Protein AF-A0A7W7HBA5-F1 (afdb_monomer)

Radius of gyration: 30.18 Å; Cα contacts (8 Å, |Δi|>4): 431; chains: 1; bounding box: 71×85×76 Å

pLDDT: mean 80.26, std 16.93, range [43.66, 98.5]

Organism: NCBI:txid113568

Solvent-accessible surface area (backbone atoms only — not comparable to full-atom values): 16576 Å² total; per-residue (Å²): 131,89,78,68,83,45,63,48,62,79,62,50,77,84,71,75,82,59,92,90,64,44,82,76,46,72,51,30,26,18,39,32,36,32,42,74,70,51,103,68,62,59,60,82,43,76,46,58,40,82,19,41,35,38,35,38,60,59,32,39,40,37,43,34,79,55,98,91,44,39,43,26,30,53,50,51,54,54,27,43,32,34,46,35,40,41,35,16,41,75,56,92,88,53,85,57,46,62,26,33,39,36,39,31,25,42,34,54,96,82,31,34,43,23,48,32,40,29,33,53,70,23,69,42,50,68,43,41,27,52,50,49,41,51,51,48,29,37,36,28,48,44,48,52,78,41,19,81,84,69,69,42,53,70,74,55,40,58,52,31,58,45,54,47,72,45,89,69,65,82,71,48,79,56,39,93,45,54,78,45,81,43,83,68,46,43,68,43,76,68,68,84,72,78,73,78,72,78,72,78,82,73,82,74,87,71,78,91,73,76,92,76,73,90,71,84,63,90,56,58,68,59,53,49,52,53,51,52,53,52,54,50,53,54,54,51,56,66,68,67,52,77,50,69,67,57,52,50,52,55,49,51,54,54,53,51,52,61,65,68,65,59,82,84,83,77,89,76,72,73,74,78,76,75,81,77,86,88,84,88,87,134

Mean predicted aligned error: 16.6 Å

Structure (mmCIF, N/CA/C/O backbone):
data_AF-A0A7W7HBA5-F1
#
_entry.id   AF-A0A7W7HBA5-F1
#
loop_
_atom_site.group_PDB
_atom_site.id
_atom_site.type_symbol
_atom_site.label_atom_id
_atom_site.label_alt_id
_atom_site.label_comp_id
_atom_site.label_asym_id
_atom_site.label_entity_id
_atom_site.label_seq_id
_atom_site.pdbx_PDB_ins_code
_atom_site.Cartn_x
_atom_site.Cartn_y
_atom_site.Cartn_z
_atom_site.occupancy
_atom_site.B_iso_or_equiv
_atom_site.auth_seq_id
_atom_site.auth_comp_id
_atom_site.auth_asym_id
_atom_site.auth_atom_id
_atom_site.pdbx_PDB_model_num
ATOM 1 N N . MET A 1 1 ? -18.764 -3.367 -12.758 1.00 44.56 1 MET A N 1
ATOM 2 C CA . MET A 1 1 ? -18.631 -4.269 -11.594 1.00 44.56 1 MET A CA 1
ATOM 3 C C . MET A 1 1 ? -17.296 -3.938 -10.954 1.00 44.56 1 MET A C 1
ATOM 5 O O . MET A 1 1 ? -16.305 -3.932 -11.670 1.00 44.56 1 MET A O 1
ATOM 9 N N . TYR A 1 2 ? -17.276 -3.527 -9.687 1.00 49.81 2 TYR A N 1
ATOM 10 C CA . TYR A 1 2 ? -16.043 -3.087 -9.034 1.00 49.81 2 TYR A CA 1
ATOM 11 C C . TYR A 1 2 ? -15.169 -4.295 -8.717 1.00 49.81 2 TYR A C 1
ATOM 13 O O . TYR A 1 2 ? -15.597 -5.227 -8.042 1.00 49.81 2 TYR A O 1
ATOM 21 N N . HIS A 1 3 ? -13.959 -4.289 -9.253 1.00 65.00 3 HIS A N 1
ATOM 22 C CA . HIS A 1 3 ? -12.987 -5.352 -9.070 1.00 65.00 3 HIS A CA 1
ATOM 23 C C . HIS A 1 3 ? -12.276 -5.156 -7.728 1.00 65.00 3 HIS A C 1
ATOM 25 O O . HIS A 1 3 ? -11.610 -4.147 -7.547 1.00 65.00 3 HIS A O 1
ATOM 31 N N . GLN A 1 4 ? -12.432 -6.077 -6.776 1.00 72.62 4 GLN A N 1
ATOM 32 C CA . GLN A 1 4 ? -11.588 -6.096 -5.576 1.00 72.62 4 GLN A CA 1
ATOM 33 C C . GLN A 1 4 ? -10.246 -6.740 -5.930 1.00 72.62 4 GLN A C 1
ATOM 35 O O . GLN A 1 4 ? -10.226 -7.794 -6.568 1.00 72.62 4 GLN A O 1
ATOM 40 N N . HIS A 1 5 ? -9.136 -6.102 -5.563 1.00 79.06 5 HIS A N 1
ATOM 41 C CA . HIS A 1 5 ? -7.802 -6.590 -5.933 1.00 79.06 5 HIS A CA 1
ATOM 42 C C . HIS A 1 5 ? -7.065 -7.247 -4.776 1.00 79.06 5 HIS A C 1
ATOM 44 O O . HIS A 1 5 ? -6.271 -8.157 -5.004 1.00 79.06 5 HIS A O 1
ATOM 50 N N . PHE A 1 6 ? -7.290 -6.769 -3.551 1.00 87.50 6 PHE A N 1
ATOM 51 C CA . PHE A 1 6 ? -6.463 -7.168 -2.408 1.00 87.50 6 PHE A CA 1
ATOM 52 C C . PHE A 1 6 ? -7.232 -7.955 -1.348 1.00 87.50 6 PHE A C 1
ATOM 54 O O . PHE A 1 6 ? -6.608 -8.633 -0.536 1.00 87.50 6 PHE A O 1
ATOM 61 N N . LEU A 1 7 ? -8.568 -7.882 -1.348 1.00 88.31 7 LEU A N 1
ATOM 62 C CA . LEU A 1 7 ? -9.419 -8.671 -0.461 1.00 88.31 7 LEU A CA 1
ATOM 63 C C . LEU A 1 7 ? -9.678 -10.048 -1.078 1.00 88.31 7 LEU A C 1
ATOM 65 O O . LEU A 1 7 ? -10.133 -10.156 -2.217 1.00 88.31 7 LEU A O 1
ATOM 69 N N . SER A 1 8 ? -9.384 -11.099 -0.318 1.00 88.62 8 SER A N 1
ATOM 70 C CA . SER A 1 8 ? -9.705 -12.475 -0.697 1.00 88.62 8 SER A CA 1
ATOM 71 C C . SER A 1 8 ? -11.200 -12.748 -0.534 1.00 88.62 8 SER A C 1
ATOM 73 O O . SER A 1 8 ? -11.916 -12.004 0.139 1.00 88.62 8 SER A O 1
ATOM 75 N N . ALA A 1 9 ? -11.687 -13.840 -1.127 1.00 84.88 9 ALA A N 1
ATOM 76 C CA . ALA A 1 9 ? -13.061 -14.278 -0.901 1.00 84.88 9 ALA A CA 1
ATOM 77 C C . ALA A 1 9 ? -13.330 -14.452 0.605 1.00 84.88 9 ALA A C 1
ATOM 79 O O . ALA A 1 9 ? -12.458 -14.900 1.355 1.00 84.88 9 ALA A O 1
ATOM 80 N N . THR A 1 10 ? -14.526 -14.097 1.067 1.00 83.81 10 THR A N 1
ATOM 81 C CA . THR A 1 10 ? -14.892 -14.207 2.485 1.00 83.81 10 THR A CA 1
ATOM 82 C C . THR A 1 10 ? -14.667 -15.630 3.003 1.00 83.81 10 THR A C 1
ATOM 84 O O . THR A 1 10 ? -15.020 -16.600 2.338 1.00 83.81 10 THR A O 1
ATOM 87 N N . GLY A 1 11 ? -14.064 -15.758 4.188 1.00 81.00 11 GLY A N 1
ATOM 88 C CA . GLY A 1 11 ? -13.701 -17.053 4.767 1.00 81.00 11 GLY A CA 1
ATOM 89 C C . GLY A 1 11 ? -12.411 -17.666 4.212 1.00 81.00 11 GLY A C 1
ATOM 90 O O . GLY A 1 11 ? -12.053 -18.765 4.627 1.00 81.00 11 GLY A O 1
ATOM 91 N N . SER A 1 12 ? -11.691 -16.976 3.318 1.00 84.50 12 SER A N 1
ATOM 92 C CA . SER A 1 12 ? -10.391 -17.453 2.834 1.00 84.50 12 SER A CA 1
ATOM 93 C C . SER A 1 12 ? -9.367 -17.487 3.965 1.00 84.50 12 SER A C 1
ATOM 95 O O . SER A 1 12 ? -9.060 -16.467 4.598 1.00 84.50 12 SER A O 1
ATOM 97 N N . ASP A 1 13 ? -8.802 -18.668 4.186 1.00 85.81 13 ASP A N 1
ATOM 98 C CA . ASP A 1 13 ? -7.597 -18.840 4.982 1.00 85.81 13 ASP A CA 1
ATOM 99 C C . ASP A 1 13 ? -6.372 -18.676 4.075 1.00 85.81 13 ASP A C 1
ATOM 101 O O . ASP A 1 13 ? -6.188 -19.424 3.115 1.00 85.81 13 ASP A O 1
ATOM 105 N N . LEU A 1 14 ? -5.534 -17.681 4.375 1.00 86.75 14 LEU A N 1
ATOM 106 C CA . LEU A 1 14 ? -4.286 -17.430 3.646 1.00 86.75 14 LEU A CA 1
ATOM 107 C C . LEU A 1 14 ? -3.181 -18.437 4.010 1.00 86.75 14 LEU A C 1
ATOM 109 O O . LEU A 1 14 ? -2.088 -18.392 3.434 1.00 86.75 14 LEU A O 1
ATOM 113 N N . GLY A 1 15 ? -3.450 -19.315 4.981 1.00 87.94 15 GLY A N 1
ATOM 114 C CA . GLY A 1 15 ? -2.510 -20.295 5.489 1.00 87.94 15 GLY A CA 1
ATOM 115 C C . GLY A 1 15 ? -1.339 -19.660 6.250 1.00 87.94 15 GLY A C 1
ATOM 116 O O . GLY A 1 15 ? -1.304 -18.447 6.499 1.00 87.94 15 GLY A O 1
ATOM 117 N N . PRO A 1 16 ? -0.343 -20.473 6.642 1.00 91.31 16 PRO A N 1
ATOM 118 C CA . PRO A 1 16 ? 0.864 -19.964 7.279 1.00 91.31 16 PRO A CA 1
ATOM 119 C C . PRO A 1 16 ? 1.670 -19.065 6.327 1.00 91.31 16 PRO A C 1
ATOM 121 O O . PRO A 1 16 ? 1.435 -19.025 5.119 1.00 91.31 16 PRO A O 1
ATOM 124 N N . LEU A 1 17 ? 2.636 -18.331 6.884 1.00 93.19 17 LEU A N 1
ATOM 125 C CA . LEU A 1 17 ? 3.653 -17.655 6.075 1.00 93.19 17 LEU A CA 1
ATOM 126 C C . LEU A 1 17 ? 4.513 -18.687 5.341 1.00 93.19 17 LEU A C 1
ATOM 128 O O . LEU A 1 17 ? 4.722 -19.799 5.838 1.00 93.19 17 LEU A O 1
ATOM 132 N N . ASP A 1 18 ? 5.038 -18.302 4.181 1.00 90.62 18 ASP A N 1
ATOM 133 C CA . ASP A 1 18 ? 5.873 -19.192 3.385 1.00 90.62 18 ASP A CA 1
ATOM 134 C C . ASP A 1 18 ? 7.181 -19.498 4.127 1.00 90.62 18 ASP A C 1
ATOM 136 O O . ASP A 1 18 ? 7.696 -18.691 4.908 1.00 90.62 18 ASP A O 1
ATOM 140 N N . SER A 1 19 ? 7.791 -20.648 3.835 1.00 88.50 19 SER A N 1
ATOM 141 C CA . SER A 1 19 ? 9.096 -20.979 4.412 1.00 88.50 19 SER A CA 1
ATOM 142 C C . SER A 1 19 ? 10.139 -19.896 4.087 1.00 88.50 19 SER A C 1
ATOM 144 O O . SER A 1 19 ? 10.356 -19.524 2.925 1.00 88.50 19 SER A O 1
ATOM 146 N N . GLY A 1 20 ? 10.789 -19.390 5.137 1.00 91.12 20 GLY A N 1
ATOM 147 C CA . GLY A 1 20 ? 11.801 -18.336 5.056 1.00 91.12 20 GLY A CA 1
ATOM 148 C C . GLY A 1 20 ? 11.252 -16.912 4.908 1.00 91.12 20 GLY A C 1
ATOM 149 O O . GLY A 1 20 ? 12.055 -15.988 4.819 1.00 91.12 20 GLY A O 1
ATOM 150 N N . GLU A 1 21 ? 9.931 -16.717 4.886 1.00 95.12 21 GLU A N 1
ATOM 151 C CA . GLU A 1 21 ? 9.312 -15.389 4.936 1.00 95.12 21 GLU A CA 1
ATOM 152 C C . GLU A 1 21 ? 9.486 -14.786 6.340 1.00 95.12 21 GLU A C 1
ATOM 154 O O . GLU A 1 21 ? 9.132 -15.398 7.353 1.00 95.12 21 GLU A O 1
ATOM 159 N N . ARG A 1 22 ? 10.075 -13.587 6.421 1.00 96.69 22 ARG A N 1
ATOM 160 C CA . ARG A 1 22 ? 10.400 -12.931 7.697 1.00 96.69 22 ARG A CA 1
ATOM 161 C C . ARG A 1 22 ? 9.395 -11.837 8.008 1.00 96.69 22 ARG A C 1
ATOM 163 O O . ARG A 1 22 ? 9.177 -10.945 7.195 1.00 96.69 22 ARG A O 1
ATOM 170 N N . VAL A 1 23 ? 8.848 -11.855 9.221 1.00 98.00 23 VAL A N 1
ATOM 171 C CA . VAL A 1 23 ? 8.010 -10.763 9.733 1.00 98.00 23 VAL A CA 1
ATOM 172 C C . VAL A 1 23 ? 8.893 -9.568 10.085 1.00 98.00 23 VAL A C 1
ATOM 174 O O . VAL A 1 23 ? 9.809 -9.691 10.896 1.00 98.00 23 VAL A O 1
ATOM 177 N N . LEU A 1 24 ? 8.604 -8.416 9.483 1.00 98.31 24 LEU A N 1
ATOM 178 C CA . LEU A 1 24 ? 9.325 -7.158 9.700 1.00 98.31 24 LEU A CA 1
ATOM 179 C C . LEU A 1 24 ? 8.540 -6.199 10.597 1.00 98.31 24 LEU A C 1
ATOM 181 O O . LEU A 1 24 ? 9.132 -5.434 11.354 1.00 98.31 24 LEU A O 1
ATOM 185 N N . TRP A 1 25 ? 7.210 -6.249 10.522 1.00 98.44 25 TRP A N 1
ATOM 186 C CA . TRP A 1 25 ? 6.317 -5.483 11.383 1.00 98.44 25 TRP A CA 1
ATOM 187 C C . TRP A 1 25 ? 4.987 -6.219 11.570 1.00 98.44 25 TRP A C 1
ATOM 189 O O . TRP A 1 25 ? 4.535 -6.950 10.685 1.00 98.44 25 TRP A O 1
ATOM 199 N N . ARG A 1 26 ? 4.368 -6.021 12.733 1.00 98.19 26 ARG A N 1
ATOM 200 C CA . ARG A 1 26 ? 3.024 -6.491 13.063 1.00 98.19 26 ARG A CA 1
ATOM 201 C C . ARG A 1 26 ? 2.336 -5.429 13.909 1.00 98.19 26 ARG A C 1
ATOM 203 O O . ARG A 1 26 ? 2.956 -4.923 14.841 1.00 98.19 26 ARG A O 1
ATOM 210 N N . GLY A 1 27 ? 1.075 -5.161 13.613 1.00 97.69 27 GLY A N 1
ATOM 211 C CA . GLY A 1 27 ? 0.241 -4.250 14.384 1.00 97.69 27 GLY A CA 1
ATOM 212 C C . GLY A 1 27 ? -1.208 -4.307 13.930 1.00 97.69 27 GLY A C 1
ATOM 213 O O . GLY A 1 27 ? -1.575 -5.165 13.124 1.00 97.69 27 GLY A O 1
ATOM 214 N N . ARG A 1 28 ? -2.024 -3.397 14.452 1.00 97.94 28 ARG A N 1
ATOM 215 C CA . ARG A 1 28 ? -3.440 -3.264 14.107 1.00 97.94 28 ARG A CA 1
ATOM 216 C C . ARG A 1 28 ? -3.734 -1.910 13.501 1.00 97.94 28 ARG A C 1
ATOM 218 O O . ARG A 1 28 ? -3.310 -0.896 14.044 1.00 97.94 28 ARG A O 1
ATOM 225 N N . CYS A 1 29 ? -4.437 -1.885 12.380 1.00 97.31 29 CYS A N 1
ATOM 226 C CA . CYS A 1 29 ? -4.893 -0.648 11.756 1.00 97.31 29 CYS A CA 1
ATOM 227 C C . CYS A 1 29 ? -6.045 -0.926 10.793 1.00 97.31 29 CYS A C 1
ATOM 229 O O . CYS A 1 29 ? -6.219 -2.047 10.328 1.00 97.31 29 CYS A O 1
ATOM 231 N N . ALA A 1 30 ? -6.828 0.101 10.473 1.00 96.75 30 ALA A N 1
ATOM 232 C CA . ALA A 1 30 ? -7.871 0.002 9.469 1.00 96.75 30 ALA A CA 1
ATOM 233 C C . ALA A 1 30 ? -7.229 -0.223 8.104 1.00 96.75 30 ALA A C 1
ATOM 235 O O . ALA A 1 30 ? -6.217 0.403 7.774 1.00 96.75 30 ALA A O 1
ATOM 236 N N . VAL A 1 31 ? -7.845 -1.096 7.312 1.00 97.62 31 VAL A N 1
ATOM 237 C CA . VAL A 1 31 ? -7.385 -1.447 5.968 1.00 97.62 31 VAL A CA 1
ATOM 238 C C . VAL A 1 31 ? -8.506 -1.158 4.989 1.00 97.62 31 VAL A C 1
ATOM 240 O O . VAL A 1 31 ? -9.639 -1.555 5.225 1.00 97.62 31 VAL A O 1
ATOM 243 N N . ALA A 1 32 ? -8.218 -0.487 3.884 1.00 95.38 32 ALA A N 1
ATOM 244 C CA . ALA A 1 32 ? -9.217 -0.228 2.853 1.00 95.38 32 ALA A CA 1
ATOM 245 C C . ALA A 1 32 ? -8.617 -0.340 1.457 1.00 95.38 32 ALA A C 1
ATOM 247 O O . ALA A 1 32 ? -7.413 -0.157 1.274 1.00 95.38 32 ALA A O 1
ATOM 248 N N . GLU A 1 33 ? -9.462 -0.574 0.460 1.00 93.50 33 GLU A N 1
ATOM 249 C CA . GLU A 1 33 ? -9.085 -0.432 -0.946 1.00 93.50 33 GLU A CA 1
ATOM 250 C C . GLU A 1 33 ? -9.791 0.771 -1.552 1.00 93.50 33 GLU A C 1
ATOM 252 O O . GLU A 1 33 ? -11.008 0.908 -1.452 1.00 93.50 33 GLU A O 1
ATOM 257 N N . TYR A 1 34 ? -9.024 1.629 -2.213 1.00 90.50 34 TYR A N 1
ATOM 258 C CA . TYR A 1 34 ? -9.530 2.761 -2.980 1.00 90.50 34 TYR A CA 1
ATOM 259 C C . TYR A 1 34 ? -9.239 2.550 -4.459 1.00 90.50 34 TYR A C 1
ATOM 261 O O . TYR A 1 34 ? -8.262 1.898 -4.822 1.00 90.50 34 TYR A O 1
ATOM 269 N N . ALA A 1 35 ? -10.059 3.159 -5.308 1.00 84.56 35 ALA A N 1
ATOM 270 C CA . ALA A 1 35 ? -9.799 3.269 -6.733 1.00 84.56 35 ALA A CA 1
ATOM 271 C C . ALA A 1 35 ? -9.639 4.744 -7.093 1.00 84.56 35 ALA A C 1
ATOM 273 O O . ALA A 1 35 ? -10.540 5.546 -6.858 1.00 84.56 35 ALA A O 1
ATOM 274 N N . PHE A 1 36 ? -8.462 5.118 -7.594 1.00 77.50 36 PHE A N 1
ATOM 275 C CA . PHE A 1 36 ? -8.160 6.508 -7.959 1.00 77.50 36 PHE A CA 1
ATOM 276 C C . PHE A 1 36 ? -8.524 6.855 -9.416 1.00 77.50 36 PHE A C 1
ATOM 278 O O . PHE A 1 36 ? -8.078 7.873 -9.936 1.00 77.50 36 PHE A O 1
ATOM 285 N N . ASP A 1 37 ? -9.307 6.009 -10.079 1.00 70.31 37 ASP A N 1
ATOM 286 C CA . ASP A 1 37 ? -9.822 6.179 -11.443 1.00 70.31 37 ASP A CA 1
ATOM 287 C C . ASP A 1 37 ? -11.173 6.922 -11.507 1.00 70.31 37 ASP A C 1
ATOM 289 O O . ASP A 1 37 ? -11.539 7.412 -12.576 1.00 70.31 37 ASP A O 1
ATOM 293 N N . GLU A 1 38 ? -11.890 7.068 -10.386 1.00 55.50 38 GLU A N 1
ATOM 294 C CA . GLU A 1 38 ? -13.195 7.744 -10.314 1.00 55.50 38 GLU A CA 1
ATOM 295 C C . GLU A 1 38 ? -13.137 9.097 -9.578 1.00 55.50 38 GLU A C 1
ATOM 297 O O . GLU A 1 38 ? -12.405 9.283 -8.604 1.00 55.50 38 GLU A O 1
ATOM 302 N N . ALA A 1 39 ? -13.957 10.060 -10.025 1.00 44.94 39 ALA A N 1
ATOM 303 C CA . ALA A 1 39 ? -13.983 11.452 -9.544 1.00 44.94 39 ALA A CA 1
ATOM 304 C C . ALA A 1 39 ? -14.464 11.641 -8.083 1.00 44.94 39 ALA A C 1
ATOM 306 O O . ALA A 1 39 ? -14.563 12.767 -7.596 1.00 44.94 39 ALA A O 1
ATOM 307 N N . SER A 1 40 ? -14.720 10.558 -7.355 1.00 50.84 40 SER A N 1
ATOM 308 C CA . SER A 1 40 ? -14.927 10.549 -5.909 1.00 50.84 40 SER A CA 1
ATOM 309 C C . SER A 1 40 ? -14.538 9.171 -5.384 1.00 50.84 40 SER A C 1
ATOM 311 O O . SER A 1 40 ? -15.310 8.221 -5.505 1.00 50.84 40 SER A O 1
ATOM 313 N N . SER A 1 41 ? -13.336 9.031 -4.834 1.00 64.38 41 SER A N 1
ATOM 314 C CA . SER A 1 41 ? -12.836 7.734 -4.384 1.00 64.38 41 SER A CA 1
ATOM 315 C C . SER A 1 41 ? -13.394 7.397 -3.000 1.00 64.38 41 SER A C 1
ATOM 317 O O . SER A 1 41 ? -12.741 7.570 -1.973 1.00 64.38 41 SER A O 1
ATOM 319 N N . LEU A 1 42 ? -14.645 6.936 -2.954 1.00 75.75 42 LEU A N 1
ATOM 320 C CA . LEU A 1 42 ? -15.098 6.154 -1.807 1.00 75.75 42 LEU A CA 1
ATOM 321 C C . LEU A 1 42 ? -14.290 4.846 -1.761 1.00 75.75 42 LEU A C 1
ATOM 323 O O . LEU A 1 42 ? -13.909 4.325 -2.815 1.00 75.75 42 LEU A O 1
ATOM 327 N N . PRO A 1 43 ? -14.005 4.309 -0.564 1.00 85.94 43 PRO A N 1
ATOM 328 C CA . PRO A 1 43 ? -13.395 2.993 -0.467 1.00 85.94 43 PRO A CA 1
ATOM 329 C C . PRO A 1 43 ? -14.306 1.952 -1.132 1.00 85.94 43 PRO A C 1
ATOM 331 O O . PRO A 1 43 ? -15.517 1.950 -0.912 1.00 85.94 43 PRO A O 1
ATOM 334 N N . ARG A 1 44 ? -13.716 1.043 -1.914 1.00 87.88 44 ARG A N 1
ATOM 335 C CA . ARG A 1 44 ? -14.395 -0.158 -2.432 1.00 87.88 44 ARG A CA 1
ATOM 336 C C . ARG A 1 44 ? -14.815 -1.072 -1.284 1.00 87.88 44 ARG A C 1
ATOM 338 O O . ARG A 1 44 ? -15.889 -1.661 -1.321 1.00 87.88 44 ARG A O 1
ATOM 345 N N . TRP A 1 45 ? -13.963 -1.165 -0.268 1.00 92.50 45 TRP A N 1
ATOM 346 C CA . TRP A 1 45 ? -14.216 -1.857 0.990 1.00 92.50 45 TRP A CA 1
ATOM 347 C C . TRP A 1 45 ? -13.316 -1.279 2.087 1.00 92.50 45 TRP A C 1
ATOM 349 O O . TRP A 1 45 ? -12.263 -0.706 1.794 1.00 92.50 45 TRP A O 1
ATOM 359 N N . THR A 1 46 ? -13.727 -1.464 3.343 1.00 94.25 46 THR A N 1
ATOM 360 C CA . THR A 1 46 ? -12.983 -1.042 4.537 1.00 94.25 46 THR A CA 1
ATOM 361 C C . THR A 1 46 ? -13.109 -2.104 5.625 1.00 94.25 46 THR A C 1
ATOM 363 O O . THR A 1 46 ? -14.202 -2.606 5.881 1.00 94.25 46 THR A O 1
ATOM 366 N N . LEU A 1 47 ? -11.997 -2.407 6.286 1.00 95.56 47 LEU A N 1
ATOM 367 C CA . LEU A 1 47 ? -11.890 -3.186 7.514 1.00 95.56 47 LEU A CA 1
ATOM 368 C C . LEU A 1 47 ? -11.504 -2.245 8.672 1.00 95.56 47 LEU A C 1
ATOM 370 O O . LEU A 1 47 ? -10.785 -1.266 8.442 1.00 95.56 47 LEU A O 1
ATOM 374 N N . PRO A 1 48 ? -11.985 -2.497 9.901 1.00 96.06 48 PRO A N 1
ATOM 375 C CA . PRO A 1 48 ? -11.858 -1.558 11.013 1.00 96.06 48 PRO A CA 1
ATOM 376 C C . PRO A 1 48 ? -10.455 -1.570 11.645 1.00 96.06 48 PRO A C 1
ATOM 378 O O . PRO A 1 48 ? -9.599 -2.377 11.273 1.00 96.06 48 PRO A O 1
ATOM 381 N N . GLU A 1 49 ? -10.206 -0.664 12.599 1.00 95.56 49 GLU A N 1
ATOM 382 C CA . GLU A 1 49 ? -8.881 -0.430 13.202 1.00 95.56 49 GLU A CA 1
ATOM 383 C C . GLU A 1 49 ? -8.306 -1.635 13.956 1.00 95.56 49 GLU A C 1
ATOM 385 O O . GLU A 1 49 ? -7.097 -1.713 14.164 1.00 95.56 49 GLU A O 1
ATOM 390 N N . GLU A 1 50 ? -9.145 -2.607 14.308 1.00 96.12 50 GLU A N 1
ATOM 391 C CA . GLU A 1 50 ? -8.764 -3.853 14.967 1.00 96.12 50 GLU A CA 1
ATOM 392 C C . GLU A 1 50 ? -8.223 -4.921 14.000 1.00 96.12 50 GLU A C 1
ATOM 394 O O . GLU A 1 50 ? -7.900 -6.024 14.439 1.00 96.12 50 GLU A O 1
ATOM 399 N N . THR A 1 51 ? -8.134 -4.630 12.698 1.00 97.94 51 THR A N 1
ATOM 400 C CA . THR A 1 51 ? -7.593 -5.559 11.692 1.00 97.94 51 THR A CA 1
ATOM 401 C C . THR A 1 51 ? -6.115 -5.832 11.955 1.00 97.94 51 THR A C 1
ATOM 403 O O . THR A 1 51 ? -5.307 -4.906 11.998 1.00 97.94 51 THR A O 1
ATOM 406 N N . ASP A 1 52 ? -5.747 -7.105 12.103 1.00 97.94 52 ASP A N 1
ATOM 407 C CA . ASP A 1 52 ? -4.359 -7.516 12.296 1.00 97.94 52 ASP A CA 1
ATOM 408 C C . ASP A 1 52 ? -3.613 -7.434 10.957 1.00 97.94 52 ASP A C 1
ATOM 410 O O . ASP A 1 52 ? -3.998 -8.070 9.974 1.00 97.94 52 ASP A O 1
ATOM 414 N N . VAL A 1 53 ? -2.520 -6.672 10.919 1.00 98.38 53 VAL A N 1
ATOM 415 C CA . VAL A 1 53 ? -1.686 -6.458 9.731 1.00 98.38 53 VAL A CA 1
ATOM 416 C C . VAL A 1 53 ? -0.266 -6.944 10.001 1.00 98.38 53 VAL A C 1
ATOM 418 O O . VAL A 1 53 ? 0.350 -6.636 11.024 1.00 98.38 53 VAL A O 1
ATOM 421 N N . ILE A 1 54 ? 0.277 -7.711 9.059 1.00 98.25 54 ILE A N 1
ATOM 422 C CA . ILE A 1 54 ? 1.639 -8.240 9.095 1.00 98.25 54 ILE A CA 1
ATOM 423 C C . ILE A 1 54 ? 2.354 -7.815 7.822 1.00 98.25 54 ILE A C 1
ATOM 425 O O . ILE A 1 54 ? 1.909 -8.111 6.717 1.00 98.25 54 ILE A O 1
ATOM 429 N N . VAL A 1 55 ? 3.502 -7.169 7.986 1.00 98.50 55 VAL A N 1
ATOM 430 C CA . VAL A 1 55 ? 4.400 -6.803 6.892 1.00 98.50 55 VAL A CA 1
ATOM 431 C C . VAL A 1 55 ? 5.600 -7.735 6.932 1.00 98.50 55 VAL A C 1
ATOM 433 O O . VAL A 1 55 ? 6.286 -7.838 7.953 1.00 98.50 55 VAL A O 1
ATOM 436 N N . THR A 1 56 ? 5.849 -8.417 5.821 1.00 98.38 56 THR A N 1
ATOM 437 C CA . THR A 1 56 ? 6.963 -9.349 5.651 1.00 98.38 56 THR A CA 1
ATOM 438 C C . THR A 1 56 ? 7.951 -8.835 4.618 1.00 98.38 56 THR A C 1
ATOM 440 O O . THR A 1 56 ? 7.733 -7.810 3.972 1.00 98.38 56 THR A O 1
ATOM 443 N N . ASP A 1 57 ? 9.046 -9.558 4.418 1.00 97.12 57 ASP A N 1
ATOM 444 C CA . ASP A 1 57 ? 9.985 -9.281 3.335 1.00 97.12 57 ASP A CA 1
ATOM 445 C C . ASP A 1 57 ? 9.455 -9.607 1.926 1.00 97.12 57 ASP A C 1
ATOM 447 O O . ASP A 1 57 ? 10.126 -9.280 0.950 1.00 97.12 57 ASP A O 1
ATOM 451 N N . ARG A 1 58 ? 8.240 -10.166 1.792 1.00 95.88 58 ARG A N 1
ATOM 452 C CA . ARG A 1 58 ? 7.629 -10.527 0.494 1.00 95.88 58 ARG A CA 1
ATOM 453 C C . ARG A 1 58 ? 6.290 -9.843 0.199 1.00 95.88 58 ARG A C 1
ATOM 455 O O . ARG A 1 58 ? 5.970 -9.604 -0.970 1.00 95.88 58 ARG A O 1
ATOM 462 N N . ARG A 1 59 ? 5.500 -9.549 1.233 1.00 96.69 59 ARG A N 1
ATOM 463 C CA . ARG A 1 59 ? 4.133 -9.021 1.108 1.00 96.69 59 ARG A CA 1
ATOM 464 C C . ARG A 1 59 ? 3.648 -8.368 2.398 1.00 96.69 59 ARG A C 1
ATOM 466 O O . ARG A 1 59 ? 4.251 -8.504 3.461 1.00 96.69 59 ARG A O 1
ATOM 473 N N . VAL A 1 60 ? 2.510 -7.695 2.309 1.00 98.06 60 VAL A N 1
ATOM 474 C CA . VAL A 1 60 ? 1.656 -7.412 3.465 1.00 98.06 60 VAL A CA 1
ATOM 475 C C . VAL A 1 60 ? 0.471 -8.361 3.448 1.00 98.06 60 VAL A C 1
ATOM 477 O O . VAL A 1 60 ? -0.095 -8.629 2.391 1.00 98.06 60 VAL A O 1
ATOM 480 N N . ARG A 1 61 ? 0.106 -8.857 4.627 1.00 96.94 61 ARG A N 1
ATOM 481 C CA . ARG A 1 61 ? -1.099 -9.643 4.884 1.00 96.94 61 ARG A CA 1
ATOM 482 C C . ARG A 1 61 ? -1.945 -8.934 5.924 1.00 96.94 61 ARG A C 1
ATOM 484 O O . ARG A 1 61 ? -1.400 -8.349 6.860 1.00 96.94 61 ARG A O 1
ATOM 491 N N . PHE A 1 62 ? -3.257 -9.019 5.777 1.00 97.50 62 PHE A N 1
ATOM 492 C CA . PHE A 1 62 ? -4.196 -8.503 6.760 1.00 97.50 62 PHE A CA 1
ATOM 493 C C . PHE A 1 62 ? -5.324 -9.498 7.002 1.00 97.50 62 PHE A C 1
ATOM 495 O O . PHE A 1 62 ? -5.756 -10.198 6.084 1.00 97.50 62 PHE A O 1
ATOM 502 N N . VAL A 1 63 ? -5.770 -9.578 8.252 1.00 96.88 63 VAL A N 1
ATOM 503 C CA . VAL A 1 63 ? -6.853 -10.460 8.685 1.00 96.88 63 VAL A CA 1
ATOM 504 C C . VAL A 1 63 ? -7.720 -9.718 9.692 1.00 96.88 63 VAL A C 1
ATOM 506 O O . VAL A 1 63 ? -7.233 -9.163 10.674 1.00 96.88 63 VAL A O 1
ATOM 509 N N . HIS A 1 64 ? -9.023 -9.731 9.453 1.00 96.25 64 HIS A N 1
ATOM 510 C CA . HIS A 1 64 ? -10.033 -9.242 10.371 1.00 96.25 64 HIS A CA 1
ATOM 511 C C . HIS A 1 64 ? -11.048 -10.351 10.640 1.00 96.25 64 HIS A C 1
ATOM 513 O O . HIS A 1 64 ? -11.540 -10.990 9.709 1.00 96.25 64 HIS A O 1
ATOM 519 N N . VAL A 1 65 ? -11.366 -10.576 11.912 1.00 93.62 65 VAL A N 1
ATOM 520 C CA . VAL A 1 65 ? -12.363 -11.562 12.336 1.00 93.62 65 VAL A CA 1
ATOM 521 C C . VAL A 1 65 ? -13.469 -10.831 13.085 1.00 93.62 65 VAL A C 1
ATOM 523 O O . VAL A 1 65 ? -13.213 -10.239 14.131 1.00 93.62 65 VAL A O 1
ATOM 526 N N . ALA A 1 66 ? -14.692 -10.900 12.561 1.00 91.31 66 ALA A N 1
ATOM 527 C CA . ALA A 1 66 ? -15.889 -10.335 13.179 1.00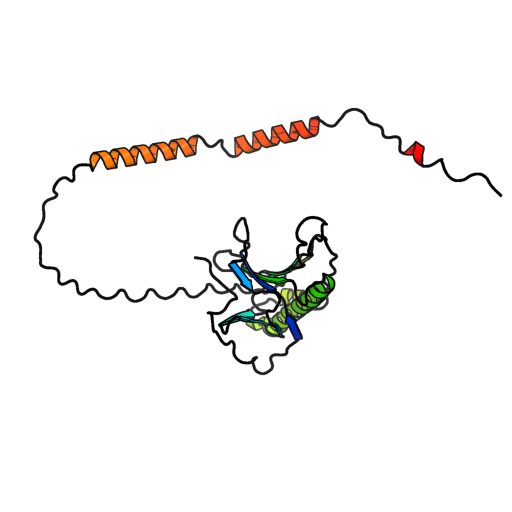 91.31 66 ALA A CA 1
ATOM 528 C C . ALA A 1 66 ? -17.035 -11.344 13.114 1.00 91.31 66 ALA A C 1
ATOM 530 O O . ALA A 1 66 ? -17.272 -11.943 12.068 1.00 91.31 66 ALA A O 1
ATOM 531 N N . ASP A 1 67 ? -17.728 -11.554 14.236 1.00 88.25 67 ASP A N 1
ATOM 532 C CA . ASP A 1 67 ? -18.916 -12.415 14.331 1.00 88.25 67 ASP A CA 1
ATOM 533 C C . ASP A 1 67 ? -18.733 -13.819 13.716 1.00 88.25 67 ASP A C 1
ATOM 535 O O . ASP A 1 67 ? -19.623 -14.375 13.076 1.00 88.25 67 ASP A O 1
ATOM 539 N N . GLY A 1 68 ? -17.537 -14.398 13.880 1.00 84.50 68 GLY A N 1
ATOM 540 C CA . GLY A 1 68 ? -17.175 -15.709 13.325 1.00 84.50 68 GLY A CA 1
ATOM 541 C C . GLY A 1 68 ? -16.852 -15.712 11.825 1.00 84.50 68 GLY A C 1
ATOM 542 O O . GLY A 1 68 ? -16.511 -16.760 11.283 1.00 84.50 68 GLY A O 1
ATOM 543 N N . THR A 1 69 ? -16.910 -14.557 11.161 1.00 88.25 69 THR A N 1
ATOM 544 C CA . THR A 1 69 ? -16.544 -14.376 9.753 1.00 88.25 69 THR A CA 1
ATOM 545 C C . THR A 1 69 ? -15.137 -13.798 9.640 1.00 88.25 69 THR A C 1
ATOM 547 O O . THR A 1 69 ? -14.825 -12.761 10.227 1.00 88.25 69 THR A O 1
ATOM 550 N N . GLN A 1 70 ? -14.284 -14.457 8.854 1.00 91.38 70 GLN A N 1
ATOM 551 C CA . GLN A 1 70 ? -12.934 -13.987 8.549 1.00 91.38 70 GLN A CA 1
ATOM 552 C C . GLN A 1 70 ? -12.910 -13.246 7.208 1.00 91.38 70 GLN A C 1
ATOM 554 O O . GLN A 1 70 ? -13.326 -13.782 6.179 1.00 91.38 70 GLN A O 1
ATOM 559 N N . SER A 1 71 ? -12.371 -12.030 7.222 1.00 94.50 71 SER A N 1
ATOM 560 C CA . SER A 1 71 ? -11.991 -11.262 6.036 1.00 94.50 71 SER A CA 1
ATOM 561 C C . SER A 1 71 ? -10.474 -11.151 5.998 1.00 94.50 71 SER A C 1
ATOM 563 O O . SER A 1 71 ? -9.857 -10.753 6.983 1.00 94.50 71 SER A O 1
ATOM 565 N N . SER A 1 72 ? -9.858 -11.527 4.886 1.00 95.12 72 SER A N 1
ATOM 566 C CA . SER A 1 72 ? -8.403 -11.580 4.761 1.00 95.12 72 SER A CA 1
ATOM 567 C C . SER A 1 72 ? -7.957 -11.103 3.387 1.00 95.12 72 SER A C 1
ATOM 569 O O . SER A 1 72 ? -8.739 -11.073 2.435 1.00 95.12 72 SER A O 1
ATOM 571 N N . GLY A 1 73 ? -6.695 -10.715 3.277 1.00 95.44 73 GLY A N 1
ATOM 572 C CA . GLY A 1 73 ? -6.123 -10.305 2.009 1.00 95.44 73 GLY A CA 1
ATOM 573 C C . GLY A 1 73 ? -4.619 -10.117 2.063 1.00 95.44 73 GLY A C 1
ATOM 574 O O . GLY A 1 73 ? -4.004 -10.118 3.135 1.00 95.44 73 GLY A O 1
ATOM 575 N N . GLU A 1 74 ? -4.019 -9.978 0.886 1.00 95.50 74 GLU A N 1
ATOM 576 C CA . GLU A 1 74 ? -2.582 -9.793 0.750 1.00 95.50 74 GLU A CA 1
ATOM 577 C C . GLU A 1 74 ? -2.206 -8.930 -0.453 1.00 95.50 74 GLU A C 1
ATOM 579 O O . GLU A 1 74 ? -2.928 -8.837 -1.444 1.00 95.50 74 GLU A O 1
ATOM 584 N N . LEU A 1 75 ? -1.052 -8.274 -0.351 1.00 96.19 75 LEU A N 1
ATOM 585 C CA . LEU A 1 75 ? -0.470 -7.472 -1.420 1.00 96.19 75 LEU A CA 1
ATOM 586 C C . LEU A 1 75 ? 1.034 -7.740 -1.491 1.00 96.19 75 LEU A C 1
ATOM 588 O O . LEU A 1 75 ? 1.760 -7.556 -0.512 1.00 96.19 75 LEU A O 1
ATOM 592 N N . PHE A 1 76 ? 1.502 -8.165 -2.664 1.00 95.75 76 PHE A N 1
ATOM 593 C CA . PHE A 1 76 ? 2.901 -8.520 -2.900 1.00 95.75 76 PHE A CA 1
ATOM 594 C C . PHE A 1 76 ? 3.749 -7.318 -3.322 1.00 95.75 76 PHE A C 1
ATOM 596 O O . PHE A 1 76 ? 3.303 -6.438 -4.060 1.00 95.75 76 PHE A O 1
ATOM 603 N N . TRP A 1 77 ? 5.028 -7.315 -2.942 1.00 96.44 77 TRP A N 1
ATOM 604 C CA . TRP A 1 77 ? 5.957 -6.209 -3.225 1.00 96.44 77 TRP A CA 1
ATOM 605 C C . TRP A 1 77 ? 6.278 -5.984 -4.707 1.00 96.44 77 TRP A C 1
ATOM 607 O O . TRP A 1 77 ? 6.836 -4.941 -5.068 1.00 96.44 77 TRP A O 1
ATOM 617 N N . LEU A 1 78 ? 5.857 -6.883 -5.599 1.00 94.50 78 LEU A N 1
ATOM 618 C CA . LEU A 1 78 ? 5.921 -6.636 -7.039 1.00 94.50 78 LEU A CA 1
ATOM 619 C C . LEU A 1 78 ? 4.910 -5.585 -7.535 1.00 94.50 78 LEU A C 1
ATOM 621 O O . LEU A 1 78 ? 5.172 -4.969 -8.561 1.00 94.50 78 LEU A O 1
ATOM 625 N N . TRP A 1 79 ? 3.816 -5.305 -6.817 1.00 95.31 79 TRP A N 1
ATOM 626 C CA . TRP A 1 79 ? 2.717 -4.478 -7.348 1.00 95.31 79 TRP A CA 1
ATOM 627 C C . TRP A 1 79 ? 2.799 -2.962 -7.089 1.00 95.31 79 TRP A C 1
ATOM 629 O O . TRP A 1 79 ? 2.528 -2.196 -8.017 1.00 95.31 79 TRP A O 1
ATOM 639 N N . PRO A 1 80 ? 3.187 -2.462 -5.896 1.00 96.19 80 PRO A N 1
ATOM 640 C CA . PRO A 1 80 ? 3.086 -1.029 -5.597 1.00 96.19 80 PRO A CA 1
ATOM 641 C C . PRO A 1 80 ? 3.953 -0.142 -6.494 1.00 96.19 80 PRO A C 1
ATOM 643 O O . PRO A 1 80 ? 5.174 -0.277 -6.535 1.00 96.19 80 PRO A O 1
ATOM 646 N N . GLN A 1 81 ? 3.350 0.815 -7.184 1.00 94.88 81 GLN A N 1
ATOM 647 C CA . GLN A 1 81 ? 4.072 1.824 -7.956 1.00 94.88 81 GLN A CA 1
ATOM 648 C C . GLN A 1 81 ? 4.387 3.056 -7.109 1.00 94.88 81 GLN A C 1
ATOM 650 O O . GLN A 1 81 ? 5.472 3.632 -7.227 1.00 94.88 81 GLN A O 1
ATOM 655 N N . HIS A 1 82 ? 3.463 3.446 -6.231 1.00 95.62 82 HIS A N 1
ATOM 656 C CA . HIS A 1 82 ? 3.646 4.586 -5.342 1.00 95.62 82 HIS A CA 1
ATOM 657 C C . HIS A 1 82 ? 3.340 4.218 -3.898 1.00 95.62 82 HIS A C 1
ATOM 659 O O . HIS A 1 82 ? 2.376 3.514 -3.609 1.00 95.62 82 HIS A O 1
ATOM 665 N N . LEU A 1 83 ? 4.144 4.767 -2.996 1.00 96.44 83 LEU A N 1
ATOM 666 C CA . LEU A 1 83 ? 3.876 4.803 -1.569 1.00 96.44 83 LEU A CA 1
ATOM 667 C C . LEU A 1 83 ? 3.637 6.259 -1.174 1.00 96.44 83 LEU A C 1
ATOM 669 O O . LEU A 1 83 ? 4.494 7.115 -1.410 1.00 96.44 83 LEU A O 1
ATOM 673 N N . ARG A 1 84 ? 2.476 6.539 -0.589 1.00 95.06 84 ARG A N 1
ATOM 674 C CA . ARG A 1 84 ? 2.089 7.877 -0.133 1.00 95.06 84 ARG A CA 1
ATOM 675 C C . ARG A 1 84 ? 1.820 7.864 1.360 1.00 95.06 84 ARG A C 1
ATOM 677 O O . ARG A 1 84 ? 1.235 6.913 1.865 1.00 95.06 84 ARG A O 1
ATOM 684 N N . VAL A 1 85 ? 2.209 8.935 2.036 1.00 95.31 85 VAL A N 1
ATOM 685 C CA . VAL A 1 85 ? 1.770 9.234 3.398 1.00 95.31 85 VAL A CA 1
ATOM 686 C C . VAL A 1 85 ? 0.984 10.530 3.334 1.00 95.31 85 VAL A C 1
ATOM 688 O O . VAL A 1 85 ? 1.520 11.556 2.913 1.00 95.31 85 VAL A O 1
ATOM 691 N N . GLN A 1 86 ? -0.283 10.469 3.728 1.00 92.62 86 GLN A N 1
ATOM 692 C CA . GLN A 1 86 ? -1.172 11.615 3.830 1.00 92.62 86 GLN A CA 1
ATOM 693 C C . GLN A 1 86 ? -1.456 11.878 5.312 1.00 92.62 86 GLN A C 1
ATOM 695 O O . GLN A 1 86 ? -2.232 11.143 5.927 1.00 92.62 86 GLN A O 1
ATOM 700 N N . PRO A 1 87 ? -0.820 12.896 5.912 1.00 90.94 87 PRO A N 1
ATOM 701 C CA . PRO A 1 87 ? -1.082 13.293 7.282 1.00 90.94 87 PRO A CA 1
ATOM 702 C C . PRO A 1 87 ? -2.530 13.721 7.435 1.00 90.94 87 PRO A C 1
ATOM 704 O O . PRO A 1 87 ? -3.060 14.493 6.636 1.00 90.94 87 PRO A O 1
ATOM 707 N N . GLY A 1 88 ? -3.159 13.235 8.494 1.00 83.56 88 GLY A N 1
ATOM 708 C CA . GLY A 1 88 ? -4.473 13.704 8.877 1.00 83.56 88 GLY A CA 1
ATOM 709 C C . GLY A 1 88 ? -4.479 15.204 9.187 1.00 83.56 88 GLY A C 1
ATOM 710 O O . GLY A 1 88 ? -3.485 15.755 9.669 1.00 83.56 88 GLY A O 1
ATOM 711 N N . ASN A 1 89 ? -5.607 15.875 8.989 1.00 75.31 89 ASN A N 1
ATOM 712 C CA . ASN A 1 89 ? -5.867 17.208 9.521 1.00 75.31 89 ASN A CA 1
ATOM 713 C C . ASN A 1 89 ? -6.712 17.096 10.801 1.00 75.31 89 ASN A C 1
ATOM 715 O O . ASN A 1 89 ? -7.836 16.590 10.777 1.00 75.31 89 ASN A O 1
ATOM 719 N N . ARG A 1 90 ? -6.158 17.578 11.918 1.00 63.12 90 ARG A N 1
ATOM 720 C CA . ARG A 1 90 ? -6.856 17.773 13.198 1.00 63.12 90 ARG A CA 1
ATOM 721 C C . ARG A 1 90 ? -7.332 19.228 13.287 1.00 63.12 90 ARG A C 1
ATOM 723 O O . ARG A 1 90 ? -7.003 19.932 14.234 1.00 63.12 90 ARG A O 1
ATOM 730 N N . GLU A 1 91 ? -8.073 19.715 12.297 1.00 54.78 91 GLU A N 1
ATOM 731 C CA . GLU A 1 91 ? -8.723 21.017 12.443 1.00 54.78 91 GLU A CA 1
ATOM 732 C C . GLU A 1 91 ? -9.885 20.877 13.433 1.00 54.78 91 GLU A C 1
ATOM 734 O O . GLU A 1 91 ? -10.806 20.080 13.247 1.00 54.78 91 GLU A O 1
ATOM 739 N N . THR A 1 92 ? -9.816 21.628 14.532 1.00 46.47 92 THR A N 1
ATOM 740 C CA . THR A 1 92 ? -10.845 21.686 15.574 1.00 46.47 92 THR A CA 1
ATOM 741 C C . THR A 1 92 ? -12.194 22.080 14.975 1.00 46.47 92 THR A C 1
ATOM 743 O O . THR A 1 92 ? -12.414 23.243 14.653 1.00 46.47 92 THR A O 1
ATOM 746 N N . GLY A 1 93 ? -13.106 21.113 14.849 1.00 48.69 93 GLY A N 1
ATOM 747 C CA . GLY A 1 93 ? -14.521 21.359 14.543 1.00 48.69 93 GLY A CA 1
ATOM 748 C C . GLY A 1 93 ? -15.158 20.376 13.559 1.00 48.69 93 GLY A C 1
ATOM 749 O O . GLY A 1 93 ? -16.381 20.258 13.536 1.00 48.69 93 GLY A O 1
ATOM 750 N N . ARG A 1 94 ? -14.364 19.626 12.785 1.00 50.16 94 ARG A N 1
ATOM 751 C CA . ARG A 1 94 ? -14.830 18.485 11.976 1.00 50.16 94 ARG A CA 1
ATOM 752 C C . ARG A 1 94 ? -13.951 17.279 12.276 1.00 50.16 94 ARG A C 1
ATOM 754 O O . ARG A 1 94 ? -12.778 17.459 12.580 1.00 50.16 94 ARG A O 1
ATOM 761 N N . ASN A 1 95 ? -14.537 16.081 12.248 1.00 51.59 95 ASN A N 1
ATOM 762 C CA . ASN A 1 95 ? -13.870 14.809 12.546 1.00 51.59 95 ASN A CA 1
ATOM 763 C C . ASN A 1 95 ? -12.432 14.813 12.020 1.00 51.59 95 ASN A C 1
ATOM 765 O O . ASN A 1 95 ? -12.223 14.916 10.811 1.00 51.59 95 ASN A O 1
ATOM 769 N N . ALA A 1 96 ? -11.465 14.762 12.940 1.00 60.00 96 ALA A N 1
ATOM 770 C CA . ALA A 1 96 ? -10.057 14.745 12.590 1.00 60.00 96 ALA A CA 1
ATOM 771 C C . ALA A 1 96 ? -9.822 13.633 11.566 1.00 60.00 96 ALA A C 1
ATOM 773 O O . ALA A 1 96 ? -10.164 12.478 11.820 1.00 60.00 96 ALA A O 1
ATOM 774 N N . THR A 1 97 ? -9.270 13.978 10.406 1.00 73.50 97 THR A N 1
ATOM 775 C CA . THR A 1 97 ? -8.876 12.945 9.448 1.00 73.50 97 THR A CA 1
ATOM 776 C C . THR A 1 97 ? -7.656 12.234 10.021 1.00 73.50 97 THR A C 1
ATOM 778 O O . THR A 1 97 ? -6.783 12.869 10.614 1.00 73.50 97 THR A O 1
ATOM 781 N N . VAL A 1 98 ? -7.637 10.906 9.937 1.00 85.25 98 VAL A N 1
ATOM 782 C CA . VAL A 1 98 ? -6.534 10.081 10.443 1.00 85.25 98 VAL A CA 1
ATOM 783 C C . VAL A 1 98 ? -5.422 10.059 9.398 1.00 85.25 98 VAL A C 1
ATOM 785 O O . VAL A 1 98 ? -5.695 10.180 8.204 1.00 85.25 98 VAL A O 1
ATOM 788 N N . THR A 1 99 ? -4.167 9.930 9.827 1.00 91.44 99 THR A N 1
ATOM 789 C CA . THR A 1 99 ? -3.046 9.744 8.900 1.00 91.44 99 THR A CA 1
ATOM 790 C C . THR A 1 99 ? -3.212 8.445 8.120 1.00 91.44 99 THR A C 1
ATOM 792 O O . THR A 1 99 ? -3.514 7.405 8.701 1.00 91.44 99 THR A O 1
ATOM 795 N N . GLN A 1 100 ? -2.997 8.511 6.808 1.00 93.94 100 GLN A N 1
ATOM 796 C CA . GLN A 1 100 ? -3.162 7.386 5.895 1.00 93.94 100 GLN A CA 1
ATOM 797 C C . GLN A 1 100 ? -1.847 7.052 5.194 1.00 93.94 100 GLN A C 1
ATOM 799 O O . GLN A 1 100 ? -1.167 7.937 4.672 1.00 93.94 100 GLN A O 1
ATOM 804 N N . ILE A 1 101 ? -1.525 5.764 5.121 1.00 97.12 101 ILE A N 1
ATOM 805 C CA . ILE A 1 101 ? -0.487 5.219 4.244 1.00 97.12 101 ILE A CA 1
ATOM 806 C C . ILE A 1 101 ? -1.184 4.595 3.038 1.00 97.12 101 ILE A C 1
ATOM 808 O O . ILE A 1 101 ? -2.108 3.811 3.219 1.00 97.12 101 ILE A O 1
ATOM 812 N N . GLN A 1 102 ? -0.747 4.916 1.822 1.00 96.00 102 GLN A N 1
ATOM 813 C CA . GLN A 1 102 ? -1.376 4.457 0.581 1.00 96.00 102 GLN A CA 1
ATOM 814 C C . GLN A 1 102 ? -0.353 3.734 -0.303 1.00 96.00 102 GLN A C 1
ATOM 816 O O . GLN A 1 102 ? 0.648 4.330 -0.709 1.00 96.00 102 GLN A O 1
ATOM 821 N N . LEU A 1 103 ? -0.612 2.467 -0.628 1.00 97.25 103 LEU A N 1
ATOM 822 C CA . LEU A 1 103 ? 0.137 1.671 -1.603 1.00 97.25 103 LEU A CA 1
ATOM 823 C C . LEU A 1 103 ? -0.635 1.634 -2.921 1.00 97.25 103 LEU A C 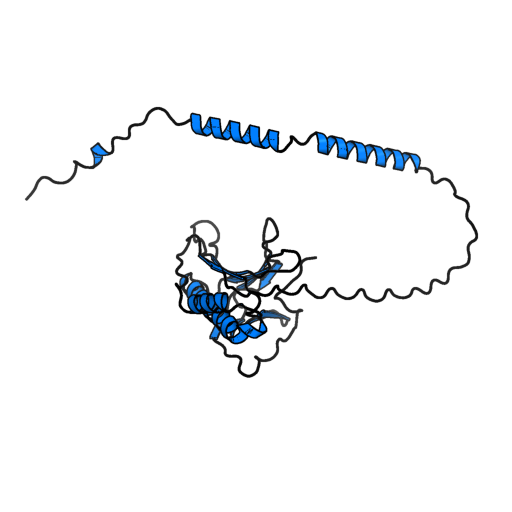1
ATOM 825 O O . LEU A 1 103 ? -1.521 0.804 -3.104 1.00 97.25 103 LEU A O 1
ATOM 829 N N . VAL A 1 104 ? -0.302 2.541 -3.837 1.00 95.31 104 VAL A N 1
ATOM 830 C CA . VAL A 1 104 ? -0.971 2.665 -5.140 1.00 95.31 104 VAL A CA 1
ATOM 831 C C . VAL A 1 104 ? -0.320 1.721 -6.139 1.00 95.31 104 VAL A C 1
ATOM 833 O O . VAL A 1 104 ? 0.897 1.771 -6.337 1.00 95.31 104 VAL A O 1
ATOM 836 N N . CYS A 1 105 ? -1.124 0.888 -6.788 1.00 94.56 105 CYS A N 1
ATOM 837 C CA . CYS A 1 105 ? -0.682 -0.079 -7.784 1.00 94.56 105 CYS A CA 1
ATOM 838 C C . CYS A 1 105 ? -1.194 0.299 -9.179 1.00 94.56 105 CYS A C 1
ATOM 840 O O . CYS A 1 105 ? -2.182 1.019 -9.316 1.00 94.56 105 CYS A O 1
ATOM 842 N N . VAL A 1 106 ? -0.527 -0.202 -10.220 1.00 91.38 106 VAL A N 1
ATOM 843 C CA . VAL A 1 106 ? -1.040 -0.119 -11.595 1.00 91.38 106 VAL A CA 1
ATOM 844 C C . VAL A 1 106 ? -2.047 -1.247 -11.779 1.00 91.38 106 VAL A C 1
ATOM 846 O O . VAL A 1 106 ? -1.673 -2.412 -11.680 1.00 91.38 106 VAL A O 1
ATOM 849 N N . GLY A 1 107 ? -3.311 -0.914 -12.005 1.00 86.88 107 GLY A N 1
ATOM 850 C CA . GLY A 1 107 ? -4.381 -1.880 -12.232 1.00 86.88 107 GLY A CA 1
ATOM 851 C C . GLY A 1 107 ? -4.659 -2.140 -13.718 1.00 86.88 107 GLY A C 1
ATOM 852 O O . GLY A 1 107 ? -4.080 -1.496 -14.601 1.00 86.88 107 GLY A O 1
ATOM 853 N N . PRO A 1 108 ? -5.569 -3.080 -14.023 1.00 83.75 108 PRO A N 1
ATOM 854 C CA . PRO A 1 108 ? -6.037 -3.321 -15.385 1.00 83.75 108 PRO A CA 1
ATOM 855 C C . PRO A 1 108 ? -6.773 -2.095 -15.937 1.00 83.75 108 PRO A C 1
ATOM 857 O O . PRO A 1 108 ? -7.298 -1.287 -15.176 1.00 83.75 108 PRO A O 1
ATOM 860 N N . ALA A 1 109 ? -6.824 -1.962 -17.264 1.00 82.06 109 ALA A N 1
ATOM 861 C CA . ALA A 1 109 ? -7.578 -0.915 -17.967 1.00 82.06 109 ALA A CA 1
ATOM 862 C C . ALA A 1 109 ? -7.247 0.538 -17.546 1.00 82.06 109 ALA A C 1
ATOM 864 O O . ALA A 1 109 ? -8.082 1.426 -17.677 1.00 82.06 109 ALA A O 1
ATOM 865 N N . GLY A 1 110 ? -6.027 0.791 -17.056 1.00 82.00 110 GLY A N 1
ATOM 866 C CA . GLY A 1 110 ? -5.606 2.130 -16.623 1.00 82.00 110 GLY A CA 1
ATOM 867 C C . GLY A 1 110 ? -6.147 2.549 -15.253 1.00 82.00 110 GLY A C 1
ATOM 868 O O . GLY A 1 110 ? -6.130 3.737 -14.940 1.00 82.00 110 GLY A O 1
ATOM 869 N N . THR A 1 111 ? -6.622 1.594 -14.451 1.00 86.75 111 THR A N 1
ATOM 870 C CA . THR A 1 111 ? -7.086 1.835 -13.079 1.00 86.75 111 THR A CA 1
ATOM 871 C C . THR A 1 111 ? -5.917 1.917 -12.092 1.00 86.75 111 THR A C 1
ATOM 873 O O . THR A 1 111 ? -4.812 1.444 -12.367 1.00 86.75 111 THR A O 1
ATOM 876 N N . TYR A 1 112 ? -6.156 2.517 -10.924 1.00 90.31 112 TYR A N 1
ATOM 877 C CA . TYR A 1 112 ? -5.142 2.698 -9.878 1.00 90.31 112 TYR A CA 1
ATOM 878 C C . TYR A 1 112 ? -5.685 2.246 -8.518 1.00 90.31 112 TYR A C 1
ATOM 880 O O . TYR A 1 112 ? -6.056 3.093 -7.694 1.00 90.31 112 TYR A O 1
ATOM 888 N N . PRO A 1 113 ? -5.789 0.925 -8.281 1.00 92.31 113 PRO A N 1
ATOM 889 C CA . PRO A 1 113 ? -6.191 0.406 -6.986 1.00 92.31 113 PRO A CA 1
ATOM 890 C C . PRO A 1 113 ? -5.119 0.716 -5.943 1.00 92.31 113 PRO A C 1
ATOM 892 O O . PRO A 1 113 ? -3.916 0.611 -6.205 1.00 92.31 113 PRO A O 1
ATOM 895 N N . ALA A 1 114 ? -5.552 1.094 -4.747 1.00 93.81 114 ALA A N 1
ATOM 896 C CA . ALA A 1 114 ? -4.656 1.432 -3.660 1.00 93.81 114 ALA A CA 1
ATOM 897 C C . ALA A 1 114 ? -5.079 0.785 -2.352 1.00 93.81 114 ALA A C 1
ATOM 899 O O . ALA A 1 114 ? -6.215 0.955 -1.915 1.00 93.81 114 ALA A O 1
ATOM 900 N N . LEU A 1 115 ? -4.136 0.088 -1.720 1.00 96.75 115 LEU A N 1
ATOM 901 C CA . LEU A 1 115 ? -4.308 -0.438 -0.373 1.00 96.75 115 LEU A CA 1
ATOM 902 C C . LEU A 1 115 ? -3.945 0.652 0.637 1.00 96.75 115 LEU A C 1
ATOM 904 O O . LEU A 1 115 ? -2.846 1.212 0.583 1.00 96.75 115 LEU A O 1
ATOM 908 N N . ILE A 1 116 ? -4.877 0.968 1.528 1.00 96.50 116 ILE A N 1
ATOM 909 C CA . ILE A 1 116 ? -4.773 2.052 2.501 1.00 96.50 116 ILE A CA 1
ATOM 910 C C . ILE A 1 116 ? -4.669 1.476 3.910 1.00 96.50 116 ILE A C 1
ATOM 912 O O . ILE A 1 116 ? -5.441 0.586 4.254 1.00 96.50 116 ILE A O 1
ATOM 916 N N . PHE A 1 117 ? -3.768 2.028 4.726 1.00 97.38 117 PHE A N 1
ATOM 917 C CA . PHE A 1 117 ? -3.666 1.766 6.164 1.00 97.38 117 PHE A CA 1
ATOM 918 C C . PHE A 1 117 ? -3.884 3.055 6.956 1.00 97.38 117 PHE A C 1
ATOM 920 O O . PHE A 1 117 ? -3.284 4.080 6.621 1.00 97.38 117 PHE A O 1
ATOM 927 N N . ALA A 1 118 ? -4.699 3.018 8.009 1.00 95.25 118 ALA A N 1
ATOM 928 C CA . ALA A 1 118 ? -4.960 4.178 8.86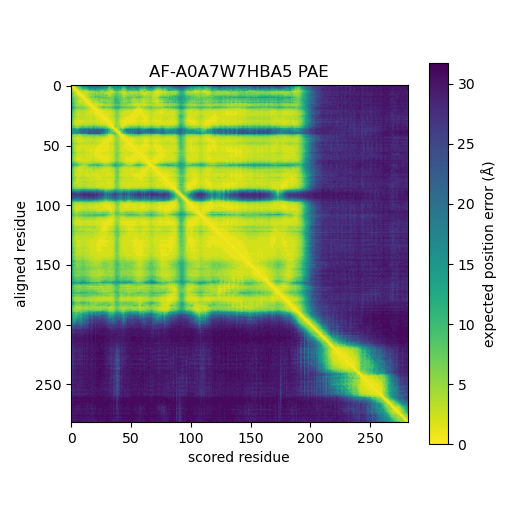6 1.00 95.25 118 ALA A CA 1
ATOM 929 C C . ALA A 1 118 ? -5.393 3.762 10.280 1.00 95.25 118 ALA A C 1
ATOM 931 O O . ALA A 1 118 ? -5.935 2.681 10.462 1.00 95.25 118 ALA A O 1
ATOM 932 N N . GLY A 1 119 ? -5.209 4.626 11.279 1.00 93.25 119 GLY A N 1
ATOM 933 C CA . GLY A 1 119 ? -5.721 4.383 12.637 1.00 93.25 119 GLY A CA 1
ATOM 934 C C . GLY A 1 119 ? -5.029 3.232 13.373 1.00 93.25 119 GLY A C 1
ATOM 935 O O . GLY A 1 119 ? -3.981 2.753 12.935 1.00 93.25 119 GLY A O 1
ATOM 936 N N . GLY A 1 120 ? -5.579 2.819 14.517 1.00 93.50 120 GLY A N 1
ATOM 937 C CA . GLY A 1 120 ? -4.971 1.809 15.389 1.00 93.50 120 GLY A CA 1
ATOM 938 C C . GLY A 1 120 ? -3.544 2.184 15.813 1.00 93.50 120 GLY A C 1
ATOM 939 O O . GLY A 1 120 ? -3.292 3.289 16.293 1.00 93.50 120 GLY A O 1
ATOM 940 N N . ASP A 1 121 ? -2.585 1.293 15.567 1.00 95.19 121 ASP A N 1
ATOM 941 C CA . ASP A 1 121 ? -1.152 1.497 15.819 1.00 95.19 121 ASP A CA 1
ATOM 942 C C . ASP A 1 121 ? -0.524 2.586 14.924 1.00 95.19 121 ASP A C 1
ATOM 944 O O . ASP A 1 121 ? 0.630 2.961 15.121 1.00 95.19 121 ASP A O 1
ATOM 948 N N . LEU A 1 122 ? -1.272 3.129 13.954 1.00 93.75 122 LEU A N 1
ATOM 949 C CA . LEU A 1 122 ? -0.888 4.267 13.108 1.00 93.75 122 LEU A CA 1
ATOM 950 C C . LEU A 1 122 ? -1.554 5.581 13.557 1.00 93.75 122 LEU A C 1
ATOM 952 O O . LEU A 1 122 ? -1.761 6.493 12.753 1.00 93.75 122 LEU A O 1
ATOM 956 N N . ALA A 1 123 ? -1.904 5.692 14.842 1.00 87.62 123 ALA A N 1
ATOM 957 C CA . ALA A 1 123 ? -2.606 6.847 15.407 1.00 87.62 123 ALA A CA 1
ATOM 958 C C . ALA A 1 123 ? -1.850 8.183 15.274 1.00 87.62 123 ALA A C 1
ATOM 960 O O . ALA A 1 123 ? -2.476 9.248 15.301 1.00 87.62 123 ALA A O 1
ATOM 961 N N . THR A 1 124 ? -0.518 8.160 15.150 1.00 90.75 124 THR A N 1
ATOM 962 C CA . THR A 1 124 ? 0.299 9.368 14.971 1.00 90.75 124 THR A CA 1
ATOM 963 C C . THR A 1 124 ? 0.976 9.408 13.603 1.00 90.75 124 THR A C 1
ATOM 965 O O . THR A 1 124 ? 1.268 8.381 12.994 1.00 90.75 124 THR A O 1
ATOM 968 N N . VAL A 1 125 ? 1.296 10.618 13.129 1.00 92.50 125 VAL A N 1
ATOM 969 C CA . VAL A 1 125 ? 2.087 10.803 11.899 1.00 92.50 125 VAL A CA 1
ATOM 970 C C . VAL A 1 125 ? 3.449 10.107 12.000 1.00 92.50 125 VAL A C 1
ATOM 972 O O . VAL A 1 125 ? 3.891 9.495 11.036 1.00 92.50 125 VAL A O 1
ATOM 975 N N . GLY A 1 126 ? 4.078 10.120 13.180 1.00 93.81 126 GLY A N 1
ATOM 976 C CA . GLY A 1 126 ? 5.362 9.452 13.395 1.00 93.81 126 GLY A CA 1
ATOM 977 C C .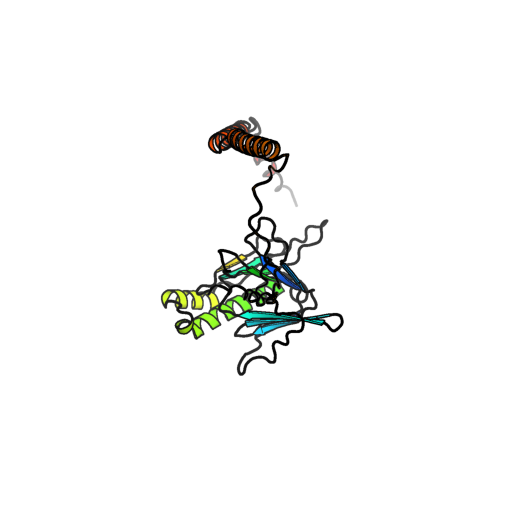 GLY A 1 126 ? 5.281 7.923 13.322 1.00 93.81 126 GLY A C 1
ATOM 978 O O . GLY A 1 126 ? 6.216 7.294 12.830 1.00 93.81 126 GLY A O 1
ATOM 979 N N . ASP A 1 127 ? 4.182 7.314 13.782 1.00 95.19 127 ASP A N 1
ATOM 980 C CA . ASP A 1 127 ? 3.939 5.872 13.606 1.00 95.19 127 ASP A CA 1
ATOM 981 C C . ASP A 1 127 ? 3.765 5.522 12.127 1.00 95.19 127 ASP A C 1
ATOM 983 O O . ASP A 1 127 ? 4.397 4.589 11.624 1.00 95.19 127 ASP A O 1
ATOM 987 N N . ALA A 1 128 ? 2.974 6.327 11.414 1.00 95.75 128 ALA A N 1
ATOM 988 C CA . ALA A 1 128 ? 2.758 6.154 9.987 1.00 95.75 128 ALA A CA 1
ATOM 989 C C . ALA A 1 128 ? 4.057 6.311 9.178 1.00 95.75 128 ALA A C 1
ATOM 991 O O . ALA A 1 128 ? 4.345 5.481 8.317 1.00 95.75 128 ALA A O 1
ATOM 992 N N . ASP A 1 129 ? 4.883 7.313 9.490 1.00 96.19 129 ASP A N 1
ATOM 993 C CA . ASP A 1 129 ? 6.180 7.520 8.841 1.00 96.19 129 ASP A CA 1
ATOM 994 C C . ASP A 1 129 ? 7.136 6.349 9.094 1.00 96.19 129 ASP A C 1
ATOM 996 O O . ASP A 1 129 ? 7.832 5.908 8.176 1.00 96.19 129 ASP A O 1
ATOM 1000 N N . ARG A 1 130 ? 7.166 5.791 10.314 1.00 97.31 130 ARG A N 1
ATOM 1001 C CA . ARG A 1 130 ? 7.977 4.600 10.620 1.00 97.31 130 ARG A CA 1
ATOM 1002 C C . ARG A 1 130 ? 7.569 3.408 9.759 1.00 97.31 130 ARG A C 1
ATOM 1004 O O . ARG A 1 130 ? 8.437 2.788 9.139 1.00 97.31 130 ARG A O 1
ATOM 1011 N N . LEU A 1 131 ? 6.270 3.113 9.680 1.00 97.94 131 LEU A N 1
ATOM 1012 C CA . LEU A 1 131 ? 5.775 2.013 8.853 1.00 97.94 131 LEU A CA 1
ATOM 1013 C C . LEU A 1 131 ? 6.002 2.283 7.359 1.00 97.94 131 LEU A C 1
ATOM 1015 O O . LEU A 1 131 ? 6.478 1.403 6.647 1.00 97.94 131 LEU A O 1
ATOM 1019 N N . ALA A 1 132 ? 5.751 3.501 6.877 1.00 97.25 132 ALA A N 1
ATOM 1020 C CA . ALA A 1 132 ? 5.997 3.875 5.486 1.00 97.25 132 ALA A CA 1
ATOM 1021 C C . ALA A 1 132 ? 7.480 3.732 5.110 1.00 97.25 132 ALA A C 1
ATOM 1023 O O . ALA A 1 132 ? 7.814 3.205 4.050 1.00 97.25 132 ALA A O 1
ATOM 1024 N N . ASN A 1 133 ? 8.399 4.125 5.992 1.00 97.19 133 ASN A N 1
ATOM 1025 C CA . ASN A 1 133 ? 9.827 3.917 5.770 1.00 97.19 133 ASN A CA 1
ATOM 1026 C C . ASN A 1 133 ? 10.208 2.434 5.734 1.00 97.19 133 ASN A C 1
ATOM 1028 O O . ASN A 1 133 ? 11.025 2.044 4.897 1.00 97.19 133 ASN A O 1
ATOM 1032 N N . LEU A 1 134 ? 9.606 1.605 6.589 1.00 97.38 134 LEU A N 1
ATOM 1033 C CA . LEU A 1 134 ? 9.788 0.155 6.557 1.00 97.38 134 LEU A CA 1
ATOM 1034 C C . LEU A 1 134 ? 9.267 -0.445 5.245 1.00 97.38 134 LEU A C 1
ATOM 1036 O O . LEU A 1 134 ? 9.997 -1.190 4.592 1.00 97.38 134 LEU A O 1
ATOM 1040 N N . LEU A 1 135 ? 8.061 -0.070 4.810 1.00 97.50 135 LEU A N 1
ATOM 1041 C CA . LEU A 1 135 ? 7.474 -0.501 3.537 1.00 97.50 135 LEU A CA 1
ATOM 1042 C C . LEU A 1 135 ? 8.353 -0.085 2.353 1.00 97.50 135 LEU A C 1
ATOM 1044 O O . LEU A 1 135 ? 8.713 -0.924 1.531 1.00 97.50 135 LEU A O 1
ATOM 1048 N N . ARG A 1 136 ? 8.780 1.183 2.299 1.00 96.31 136 ARG A N 1
ATOM 1049 C CA . ARG A 1 136 ? 9.682 1.705 1.258 1.00 96.31 136 ARG A CA 1
ATOM 1050 C C . ARG A 1 136 ? 10.948 0.862 1.139 1.00 96.31 136 ARG A C 1
ATOM 1052 O O . ARG A 1 136 ? 11.297 0.437 0.038 1.00 96.31 136 ARG A O 1
ATOM 1059 N N . LYS A 1 137 ? 11.636 0.635 2.263 1.00 95.81 137 LYS A N 1
ATOM 1060 C CA . LYS A 1 137 ? 12.888 -0.133 2.312 1.00 95.81 137 LYS A CA 1
ATOM 1061 C C . LYS A 1 137 ? 12.663 -1.575 1.878 1.00 95.81 137 LYS A C 1
ATOM 1063 O O . LYS A 1 137 ? 13.426 -2.090 1.068 1.00 95.81 137 LYS A O 1
ATOM 1068 N N . THR A 1 138 ? 11.595 -2.191 2.367 1.0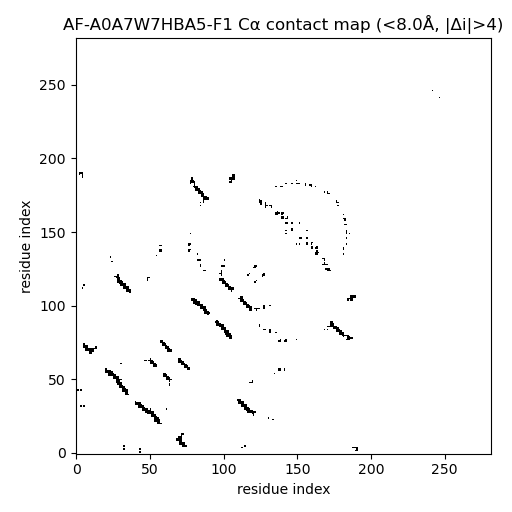0 96.56 138 THR A N 1
ATOM 1069 C CA . THR A 1 138 ? 11.277 -3.594 2.097 1.00 96.56 138 THR A CA 1
ATOM 1070 C C . THR A 1 138 ? 10.919 -3.826 0.632 1.00 96.56 138 THR A C 1
ATOM 1072 O O . THR A 1 138 ? 11.488 -4.716 0.008 1.00 96.56 138 THR A O 1
ATOM 1075 N N . ILE A 1 139 ? 10.057 -2.988 0.044 1.00 96.38 139 ILE A N 1
ATOM 1076 C CA . ILE A 1 139 ? 9.691 -3.093 -1.376 1.00 96.38 139 ILE A CA 1
ATOM 1077 C C . ILE A 1 139 ? 10.928 -2.870 -2.255 1.00 96.38 139 ILE A C 1
ATOM 1079 O O . ILE A 1 139 ? 11.159 -3.621 -3.203 1.00 96.38 139 ILE A O 1
ATOM 1083 N N . ALA A 1 140 ? 11.751 -1.864 -1.935 1.00 95.38 140 ALA A N 1
ATOM 1084 C CA . ALA A 1 140 ? 12.985 -1.609 -2.672 1.00 95.38 140 ALA A CA 1
ATOM 1085 C C . ALA A 1 140 ? 13.951 -2.801 -2.596 1.00 95.38 140 ALA A C 1
ATOM 1087 O O . ALA A 1 140 ? 14.490 -3.208 -3.623 1.00 95.38 140 ALA A O 1
ATOM 1088 N N . HIS A 1 141 ? 14.137 -3.382 -1.408 1.00 95.38 141 HIS A N 1
ATOM 1089 C CA . HIS A 1 141 ? 15.014 -4.532 -1.210 1.00 95.38 141 HIS A CA 1
ATOM 1090 C C . HIS A 1 141 ? 14.520 -5.761 -1.977 1.00 95.38 141 HIS A C 1
ATOM 1092 O O . HIS A 1 141 ? 15.270 -6.310 -2.779 1.00 95.38 141 HIS A O 1
ATOM 1098 N N . PHE A 1 142 ? 13.235 -6.102 -1.835 1.00 95.50 142 PHE A N 1
ATOM 1099 C CA . PHE A 1 142 ? 12.610 -7.202 -2.566 1.00 95.50 142 PHE A CA 1
ATOM 1100 C C . PHE A 1 142 ? 12.825 -7.072 -4.080 1.00 95.50 142 PHE A C 1
ATOM 1102 O O . PHE A 1 142 ? 13.204 -8.035 -4.743 1.00 95.50 142 PHE A O 1
ATOM 1109 N N . ARG A 1 143 ? 12.639 -5.875 -4.650 1.00 94.88 143 ARG A N 1
ATOM 1110 C CA . ARG A 1 143 ? 12.809 -5.656 -6.097 1.00 94.88 143 ARG A CA 1
ATOM 1111 C C . ARG A 1 143 ? 14.256 -5.681 -6.561 1.00 94.88 143 ARG A C 1
ATOM 1113 O O . ARG A 1 143 ? 14.501 -6.030 -7.708 1.00 94.88 143 ARG A O 1
ATOM 1120 N N . VAL A 1 144 ? 15.203 -5.309 -5.703 1.00 94.62 144 VAL A N 1
ATOM 1121 C CA . VAL A 1 144 ? 16.634 -5.452 -6.000 1.00 94.62 144 VAL A CA 1
ATOM 1122 C C . VAL A 1 144 ? 17.022 -6.930 -6.008 1.00 94.62 144 VAL A C 1
ATOM 1124 O O . VAL A 1 144 ? 17.679 -7.365 -6.948 1.00 94.62 144 VAL A O 1
ATOM 1127 N N . GLU A 1 145 ? 16.582 -7.706 -5.015 1.00 94.25 145 GLU A N 1
ATOM 1128 C CA . GLU A 1 145 ? 16.879 -9.144 -4.913 1.00 94.25 145 GLU A CA 1
ATOM 1129 C C . GLU A 1 145 ? 16.240 -9.965 -6.041 1.00 94.25 145 GLU A C 1
ATOM 1131 O O . GLU A 1 145 ? 16.803 -10.967 -6.470 1.00 94.25 145 GLU A O 1
ATOM 1136 N N . ASN A 1 146 ? 15.086 -9.527 -6.551 1.00 93.25 146 ASN A N 1
ATOM 1137 C CA . ASN A 1 146 ? 14.336 -10.232 -7.591 1.00 93.25 146 ASN A CA 1
ATOM 1138 C C . ASN A 1 146 ? 14.440 -9.567 -8.974 1.00 93.25 146 ASN A C 1
ATOM 1140 O O . ASN A 1 146 ? 13.687 -9.937 -9.872 1.00 93.25 146 ASN A O 1
ATOM 1144 N N . ALA A 1 147 ? 15.340 -8.595 -9.165 1.00 93.06 147 ALA A N 1
ATOM 1145 C CA . ALA A 1 147 ? 15.367 -7.720 -10.342 1.00 93.06 147 ALA A CA 1
ATOM 1146 C C . ALA A 1 147 ? 15.351 -8.472 -11.681 1.00 93.06 147 ALA A C 1
ATOM 1148 O O . ALA A 1 147 ? 14.606 -8.088 -12.582 1.00 93.06 147 ALA A O 1
ATOM 1149 N N . ASP A 1 148 ? 16.120 -9.558 -11.787 1.00 91.62 148 ASP A N 1
ATOM 1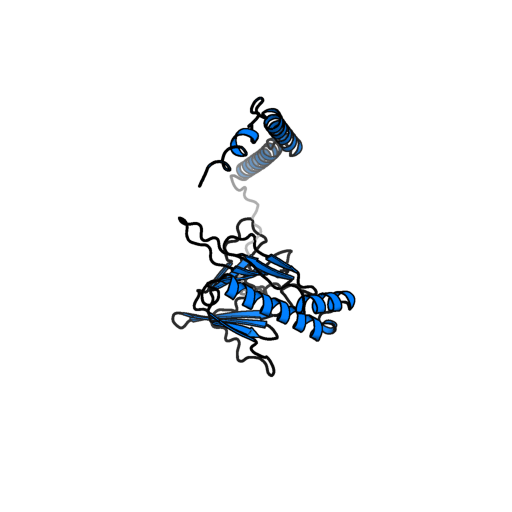150 C CA . ASP A 1 148 ? 16.193 -10.379 -12.999 1.00 91.62 148 ASP A CA 1
ATOM 1151 C C . ASP A 1 148 ? 14.861 -11.086 -13.296 1.00 91.62 148 ASP A C 1
ATOM 1153 O O . ASP A 1 148 ? 14.438 -11.152 -14.449 1.00 91.62 148 ASP A O 1
ATOM 1157 N N . LEU A 1 149 ? 14.161 -11.557 -12.257 1.00 89.50 149 LEU A N 1
ATOM 1158 C CA . LEU A 1 149 ? 12.871 -12.245 -12.381 1.00 89.50 149 LEU A CA 1
ATOM 1159 C C . LEU A 1 149 ? 11.751 -11.295 -12.814 1.00 89.50 149 LEU A C 1
ATOM 1161 O O . LEU A 1 149 ? 10.885 -11.680 -13.595 1.00 89.50 149 LEU A O 1
ATOM 1165 N N . ILE A 1 150 ? 11.770 -10.056 -12.318 1.00 89.50 150 ILE A N 1
ATOM 1166 C CA . ILE A 1 150 ? 10.757 -9.037 -12.636 1.00 89.50 150 ILE A CA 1
ATOM 1167 C C . ILE A 1 150 ? 11.171 -8.110 -13.792 1.00 89.50 150 ILE A C 1
ATOM 1169 O O . ILE A 1 150 ? 10.473 -7.141 -14.085 1.00 89.50 150 ILE A O 1
ATOM 1173 N N . GLY A 1 151 ? 12.295 -8.391 -14.460 1.00 89.94 151 GLY A N 1
ATOM 1174 C CA . GLY A 1 151 ? 12.749 -7.660 -15.645 1.00 89.94 151 GLY A CA 1
ATOM 1175 C C . GLY A 1 151 ? 13.162 -6.208 -15.383 1.00 89.94 151 GLY A C 1
ATOM 1176 O O . GLY A 1 151 ? 13.024 -5.363 -16.269 1.00 89.94 151 GLY A O 1
ATOM 1177 N N . VAL A 1 152 ? 13.656 -5.887 -14.182 1.00 89.75 152 VAL A N 1
ATOM 1178 C CA . VAL A 1 152 ? 14.075 -4.524 -13.819 1.00 89.75 152 VAL A CA 1
ATOM 1179 C C . VAL A 1 152 ? 15.477 -4.231 -14.373 1.00 89.75 152 VAL A C 1
ATOM 1181 O O . VAL A 1 152 ? 16.448 -4.866 -13.961 1.00 89.75 152 VAL A O 1
ATOM 1184 N N . PRO A 1 153 ? 15.648 -3.227 -15.258 1.00 91.25 153 PRO A N 1
ATOM 1185 C CA . PRO A 1 153 ? 16.951 -2.911 -15.840 1.00 91.25 153 PRO A CA 1
ATOM 1186 C C . PRO A 1 153 ? 17.986 -2.467 -14.796 1.00 91.25 153 PRO A C 1
ATOM 1188 O O . PRO A 1 153 ? 17.670 -1.707 -13.880 1.00 91.25 153 PRO A O 1
ATOM 1191 N N . ALA A 1 154 ? 19.264 -2.810 -14.996 1.00 90.38 154 ALA A N 1
ATOM 1192 C CA . ALA A 1 154 ? 20.358 -2.461 -14.076 1.00 90.38 154 ALA A CA 1
ATOM 1193 C C . ALA A 1 154 ? 20.434 -0.966 -13.659 1.00 90.38 154 ALA A C 1
ATOM 1195 O O . ALA A 1 154 ? 20.736 -0.687 -12.494 1.00 90.38 154 ALA A O 1
ATOM 1196 N N . PRO A 1 155 ? 20.151 0.029 -14.533 1.00 91.19 155 PRO A N 1
ATOM 1197 C CA . PRO A 1 155 ? 20.050 1.425 -14.103 1.00 91.19 155 PRO A CA 1
ATOM 1198 C C . PRO A 1 155 ? 18.958 1.668 -13.052 1.00 91.19 155 PRO A C 1
ATOM 1200 O O . PRO A 1 155 ? 19.188 2.421 -12.107 1.00 91.19 155 PRO A O 1
ATOM 1203 N N . GLN A 1 156 ? 17.804 1.009 -13.184 1.00 90.31 156 GLN A N 1
ATOM 1204 C CA . GLN A 1 156 ? 16.690 1.118 -12.241 1.00 90.31 156 GLN A CA 1
ATOM 1205 C C . GLN A 1 156 ? 16.988 0.382 -10.931 1.00 90.31 156 GLN A C 1
ATOM 1207 O O . GLN A 1 156 ? 16.667 0.909 -9.869 1.00 90.31 156 GLN A O 1
ATOM 1212 N N . VAL A 1 157 ? 17.693 -0.755 -10.974 1.00 91.00 157 VAL A N 1
ATOM 1213 C CA . VAL A 1 157 ? 18.180 -1.447 -9.763 1.00 91.00 157 VAL A CA 1
ATOM 1214 C C . VAL A 1 157 ? 19.050 -0.514 -8.918 1.00 91.00 157 VAL A C 1
ATOM 1216 O O . VAL A 1 157 ? 18.820 -0.369 -7.721 1.00 91.00 157 VAL A O 1
ATOM 1219 N N . ARG A 1 158 ? 19.988 0.218 -9.538 1.00 90.75 158 ARG A N 1
ATOM 1220 C CA . ARG A 1 158 ? 20.816 1.211 -8.825 1.00 90.75 158 ARG A CA 1
ATOM 1221 C C . ARG A 1 158 ? 19.987 2.331 -8.192 1.00 90.75 158 ARG A C 1
ATOM 1223 O O . ARG A 1 158 ? 20.330 2.813 -7.113 1.00 90.75 158 ARG A O 1
ATOM 1230 N N . MET A 1 159 ? 18.912 2.765 -8.852 1.00 89.31 159 MET A N 1
ATOM 1231 C CA . MET A 1 159 ? 17.986 3.755 -8.295 1.00 89.31 159 MET A CA 1
ATOM 1232 C C . MET A 1 159 ? 17.183 3.180 -7.119 1.00 89.31 159 MET A C 1
ATOM 1234 O O . MET A 1 159 ? 17.025 3.870 -6.114 1.00 89.31 159 MET A O 1
ATOM 1238 N N . LEU A 1 160 ? 16.749 1.918 -7.188 1.00 89.38 160 LEU A N 1
ATOM 1239 C CA . LEU A 1 160 ? 16.084 1.221 -6.081 1.00 89.38 160 LEU A CA 1
ATOM 1240 C C . LEU A 1 160 ? 17.003 1.052 -4.867 1.00 89.38 160 LEU A C 1
ATOM 1242 O O . LEU A 1 160 ? 16.577 1.317 -3.746 1.00 89.38 160 LEU A O 1
ATOM 1246 N N . SER A 1 161 ? 18.282 0.720 -5.066 1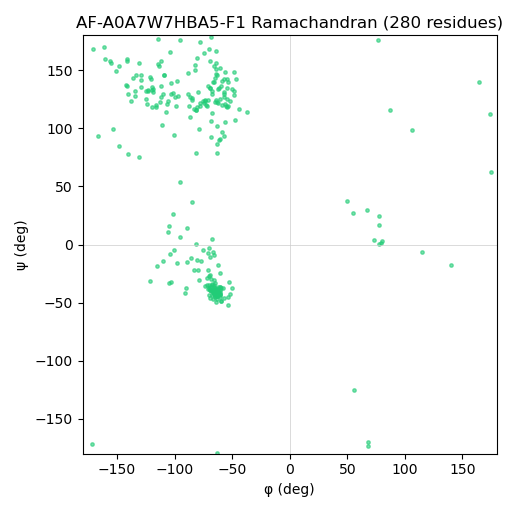.00 88.88 161 SER A N 1
ATOM 1247 C CA . SER A 1 161 ? 19.255 0.662 -3.965 1.00 88.88 161 SER A CA 1
ATOM 1248 C C . SER A 1 161 ? 19.404 2.016 -3.264 1.00 88.88 161 SER A C 1
ATOM 1250 O O . SER A 1 161 ? 19.492 2.079 -2.039 1.00 88.88 161 SER A O 1
ATOM 1252 N N . ARG A 1 162 ? 19.364 3.123 -4.020 1.00 87.88 162 ARG A N 1
ATOM 1253 C CA . ARG A 1 162 ? 19.323 4.473 -3.432 1.00 87.88 162 ARG A CA 1
ATOM 1254 C C . ARG A 1 162 ? 18.017 4.728 -2.700 1.00 87.88 162 ARG A C 1
ATOM 1256 O O . ARG A 1 162 ? 18.042 5.407 -1.685 1.00 87.88 162 ARG A O 1
ATOM 1263 N N . LEU A 1 163 ? 16.898 4.180 -3.164 1.00 85.19 163 LEU A N 1
ATOM 1264 C CA . LEU A 1 163 ? 15.623 4.300 -2.468 1.00 85.19 163 LEU A CA 1
ATOM 1265 C C . LEU A 1 163 ? 15.594 3.519 -1.150 1.00 85.19 163 LEU A C 1
ATOM 1267 O O . LEU A 1 163 ? 14.882 3.931 -0.248 1.00 85.19 163 LEU A O 1
ATOM 1271 N N . ALA A 1 164 ? 16.380 2.458 -0.980 1.00 82.38 164 ALA A N 1
ATOM 1272 C CA . ALA A 1 164 ? 16.496 1.779 0.314 1.00 82.38 164 ALA A CA 1
ATOM 1273 C C . ALA A 1 164 ? 17.247 2.622 1.370 1.00 82.38 164 ALA A C 1
ATOM 1275 O O . ALA A 1 164 ? 17.001 2.487 2.567 1.00 82.38 164 ALA A O 1
ATOM 1276 N N . ILE A 1 165 ? 18.140 3.516 0.932 1.00 84.44 165 ILE A N 1
ATOM 1277 C CA . ILE A 1 165 ? 19.035 4.310 1.802 1.00 84.44 165 ILE A CA 1
ATOM 1278 C C . ILE A 1 165 ? 18.638 5.799 1.824 1.00 84.44 165 ILE A C 1
ATOM 1280 O O . ILE A 1 165 ? 19.090 6.569 2.664 1.00 84.44 165 ILE A O 1
ATOM 1284 N N . GLY A 1 166 ? 17.793 6.218 0.884 1.00 80.69 166 GLY A N 1
ATOM 1285 C CA . GLY A 1 166 ? 17.428 7.609 0.649 1.00 80.69 166 GLY A CA 1
ATOM 1286 C C . GLY A 1 166 ? 16.588 8.227 1.768 1.00 80.69 166 GLY A C 1
ATOM 1287 O O . GLY A 1 166 ? 16.213 7.523 2.714 1.00 80.69 166 GLY A O 1
ATOM 1288 N N . PRO A 1 167 ? 16.250 9.523 1.626 1.00 84.88 167 PRO A N 1
ATOM 1289 C CA . PRO A 1 167 ? 15.563 10.292 2.654 1.00 84.88 167 PRO A CA 1
ATOM 1290 C C . PRO A 1 167 ? 14.282 9.600 3.109 1.00 84.88 167 PRO A C 1
ATOM 1292 O O . PRO A 1 167 ? 13.551 8.999 2.318 1.00 84.88 167 PRO A O 1
ATOM 1295 N N . GLU A 1 168 ? 14.062 9.653 4.413 1.00 91.69 168 GLU A N 1
ATOM 1296 C CA . GLU A 1 168 ? 12.920 9.039 5.065 1.00 91.69 168 GLU A CA 1
ATOM 1297 C C . GLU A 1 168 ? 11.681 9.929 4.973 1.00 91.69 168 GLU A C 1
ATOM 1299 O O . GLU A 1 168 ? 11.783 11.152 4.856 1.00 91.69 168 GLU A O 1
ATOM 1304 N N . PHE A 1 169 ? 10.508 9.297 5.036 1.00 90.75 169 PHE A N 1
ATOM 1305 C CA . PHE A 1 169 ? 9.273 10.018 5.311 1.00 90.75 169 PHE A CA 1
ATOM 1306 C C . PHE A 1 169 ? 9.421 10.764 6.638 1.00 90.75 169 PHE A C 1
ATOM 1308 O O . PHE A 1 169 ? 9.867 10.179 7.627 1.00 90.75 169 PHE A O 1
ATOM 1315 N N . SER A 1 170 ? 9.098 12.052 6.610 1.00 92.75 170 SER A N 1
ATOM 1316 C CA . SER A 1 170 ? 9.156 12.966 7.747 1.00 92.75 170 SER A CA 1
ATOM 1317 C C . SER A 1 170 ? 8.054 13.997 7.552 1.00 92.75 170 SER A C 1
ATOM 1319 O O . SER A 1 170 ? 8.241 15.049 6.934 1.00 92.75 170 SER A O 1
ATOM 1321 N N . ASN A 1 171 ? 6.862 13.620 7.990 1.00 91.38 171 ASN A N 1
ATOM 1322 C CA . ASN A 1 171 ? 5.652 14.403 7.874 1.00 91.38 171 ASN A CA 1
ATOM 1323 C C . ASN A 1 171 ? 5.288 15.040 9.220 1.00 91.38 171 ASN A C 1
ATOM 1325 O O . ASN A 1 171 ? 5.765 14.662 10.289 1.00 91.38 171 ASN A O 1
ATOM 1329 N N . PHE A 1 172 ? 4.380 16.009 9.170 1.00 88.94 172 PHE A N 1
ATOM 1330 C CA . PHE A 1 172 ? 3.781 16.620 10.349 1.00 88.94 172 PHE A CA 1
ATOM 1331 C C . PHE A 1 172 ? 2.260 16.666 10.195 1.00 88.94 172 PHE A C 1
ATOM 1333 O O . PHE A 1 172 ? 1.731 16.614 9.082 1.00 88.94 172 PHE A O 1
ATOM 1340 N N . GLN A 1 173 ? 1.548 16.734 11.320 1.00 87.31 173 GLN A N 1
ATOM 1341 C CA . GLN A 1 173 ? 0.085 16.778 11.342 1.00 87.31 173 GLN A CA 1
ATOM 1342 C C . GLN A 1 173 ? -0.430 17.968 10.520 1.00 87.31 173 GLN A C 1
ATOM 1344 O O . GLN A 1 173 ? 0.035 19.088 10.708 1.00 87.31 173 GLN A O 1
ATOM 1349 N N . GLY A 1 174 ? -1.396 17.729 9.629 1.00 83.62 174 GLY A N 1
ATOM 1350 C CA . GLY A 1 174 ? -1.941 18.752 8.732 1.00 83.62 174 GLY A CA 1
ATOM 1351 C C . GLY A 1 174 ? -1.014 19.162 7.579 1.00 83.62 174 GLY A C 1
ATOM 1352 O O . GLY A 1 174 ? -1.359 20.065 6.824 1.00 83.62 174 GLY A O 1
ATOM 1353 N N . GLY A 1 175 ? 0.153 18.526 7.428 1.00 86.88 175 GLY A N 1
ATOM 1354 C CA . GLY A 1 175 ? 1.050 18.757 6.297 1.00 86.88 175 GLY A CA 1
ATOM 1355 C C . GLY A 1 175 ? 0.499 18.211 4.975 1.00 86.88 175 GLY A C 1
ATOM 1356 O O . GLY A 1 175 ? -0.439 17.419 4.946 1.00 86.88 175 GLY A O 1
ATOM 1357 N N . THR A 1 176 ? 1.128 18.586 3.858 1.00 87.38 176 THR A N 1
ATOM 1358 C CA . THR A 1 176 ? 0.705 18.181 2.500 1.00 87.38 176 THR A CA 1
ATOM 1359 C C . THR A 1 176 ? 0.924 16.698 2.190 1.00 87.38 176 THR A C 1
ATOM 1361 O O . THR A 1 176 ? 0.474 16.212 1.155 1.00 87.38 176 THR A O 1
ATOM 1364 N N . GLY A 1 177 ? 1.648 15.987 3.055 1.00 90.56 177 GLY A N 1
ATOM 1365 C CA . GLY A 1 177 ? 2.070 14.613 2.826 1.00 90.56 177 GLY A CA 1
ATOM 1366 C C . GLY A 1 177 ? 3.231 14.480 1.851 1.00 90.56 177 GLY A C 1
ATOM 1367 O O . GLY A 1 177 ? 3.722 15.454 1.273 1.00 90.56 177 GLY A O 1
ATOM 1368 N N . GLN A 1 178 ? 3.683 13.243 1.685 1.00 93.19 178 GLN A N 1
ATOM 1369 C CA . GLN A 1 178 ? 4.818 12.878 0.845 1.00 93.19 178 GLN A CA 1
ATOM 1370 C C . GLN A 1 178 ? 4.459 11.670 -0.019 1.00 93.19 178 GLN A C 1
ATOM 1372 O O . GLN A 1 178 ? 3.723 10.777 0.398 1.00 93.19 178 GLN A O 1
ATOM 1377 N N . THR A 1 179 ? 4.996 11.629 -1.238 1.00 94.38 179 THR A N 1
ATOM 1378 C CA . THR A 1 179 ? 4.824 10.519 -2.182 1.00 94.38 179 THR A CA 1
ATOM 1379 C C . THR A 1 179 ? 6.179 10.081 -2.708 1.00 94.38 179 THR A C 1
ATOM 1381 O O . THR A 1 179 ? 6.999 10.906 -3.104 1.00 94.38 179 THR A O 1
ATOM 1384 N N . VAL A 1 180 ? 6.390 8.771 -2.752 1.00 93.75 180 VAL A N 1
ATOM 1385 C CA . VAL A 1 180 ? 7.577 8.138 -3.319 1.00 93.75 180 VAL A CA 1
ATOM 1386 C C . VAL A 1 180 ? 7.148 7.165 -4.408 1.00 93.75 180 VAL A C 1
ATOM 1388 O O . VAL A 1 180 ? 6.257 6.342 -4.203 1.00 93.75 180 VAL A O 1
ATOM 1391 N N . THR A 1 181 ? 7.811 7.232 -5.560 1.00 92.88 181 THR A N 1
ATOM 1392 C CA . THR A 1 181 ? 7.672 6.237 -6.630 1.00 92.88 181 THR A CA 1
ATOM 1393 C C . THR A 1 181 ? 8.671 5.109 -6.417 1.00 92.88 181 THR A C 1
ATOM 1395 O O . THR A 1 181 ? 9.868 5.356 -6.254 1.00 92.88 181 THR A O 1
ATOM 1398 N N . VAL A 1 182 ? 8.191 3.869 -6.462 1.00 89.88 182 VAL A N 1
ATOM 1399 C CA . VAL A 1 182 ? 9.016 2.664 -6.372 1.00 89.88 182 VAL A CA 1
ATOM 1400 C C . VAL A 1 182 ? 9.079 2.021 -7.757 1.00 89.88 182 VAL A C 1
ATOM 1402 O O . VAL A 1 182 ? 8.067 1.580 -8.297 1.00 89.88 182 VAL A O 1
ATOM 1405 N N . LEU A 1 183 ? 10.271 1.997 -8.359 1.00 87.81 183 LEU A N 1
ATOM 1406 C CA . LEU A 1 183 ? 10.490 1.482 -9.719 1.00 87.81 183 LEU A CA 1
ATOM 1407 C C . LEU A 1 183 ? 10.307 -0.039 -9.797 1.00 87.81 183 LEU A C 1
ATOM 1409 O O . LEU A 1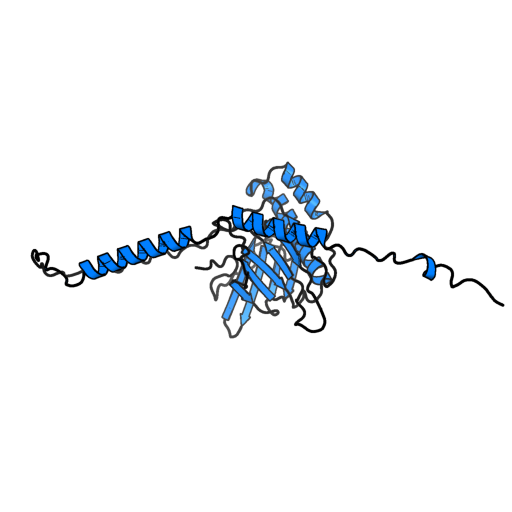 183 ? 10.439 -0.728 -8.787 1.00 87.81 183 LEU A O 1
ATOM 1413 N N . GLY A 1 184 ? 10.036 -0.563 -10.994 1.00 85.44 184 GLY A N 1
ATOM 1414 C CA . GLY A 1 184 ? 9.893 -2.006 -11.220 1.00 85.44 184 GLY A CA 1
ATOM 1415 C C . GLY A 1 184 ? 8.560 -2.598 -10.762 1.00 85.44 184 GLY A C 1
ATOM 1416 O O . GLY A 1 184 ? 8.509 -3.776 -10.428 1.00 85.44 184 GLY A O 1
ATOM 1417 N N . SER A 1 185 ? 7.499 -1.788 -10.689 1.00 88.56 185 SER A N 1
ATOM 1418 C CA . SER A 1 185 ? 6.150 -2.286 -10.413 1.00 88.56 185 SER A CA 1
ATOM 1419 C C . SER A 1 185 ? 5.616 -3.090 -11.595 1.00 88.56 185 SER A C 1
ATOM 1421 O O . SER A 1 185 ? 5.680 -2.630 -12.736 1.00 88.56 185 SER A O 1
ATOM 1423 N N . VAL A 1 186 ? 5.020 -4.237 -11.302 1.00 89.12 186 VAL A N 1
ATOM 1424 C CA . VAL A 1 186 ? 4.263 -5.058 -12.249 1.00 89.12 186 VAL A CA 1
ATOM 1425 C C . VAL A 1 186 ? 2.769 -4.759 -12.067 1.00 89.12 186 VAL A C 1
ATOM 1427 O O . VAL A 1 186 ? 2.337 -4.597 -10.921 1.00 89.12 186 VAL A O 1
ATOM 1430 N N . PRO A 1 187 ? 1.971 -4.676 -13.149 1.00 87.62 187 PRO A N 1
ATOM 1431 C CA . PRO A 1 187 ? 0.532 -4.474 -13.033 1.00 87.62 187 PRO A CA 1
ATOM 1432 C C . PRO A 1 187 ? -0.145 -5.556 -12.187 1.00 87.62 187 PRO A C 1
ATOM 1434 O O . PRO A 1 187 ? 0.204 -6.736 -12.268 1.00 87.62 187 PRO A O 1
ATOM 1437 N N . VAL A 1 188 ? -1.134 -5.150 -11.397 1.00 86.81 188 VAL A N 1
ATOM 1438 C CA . VAL A 1 188 ? -2.006 -6.068 -10.664 1.00 86.81 188 VAL A CA 1
ATOM 1439 C C . VAL A 1 188 ? -2.885 -6.806 -11.678 1.00 86.81 188 VAL A C 1
ATOM 1441 O O . VAL A 1 188 ? -3.436 -6.159 -12.577 1.00 86.81 188 VAL A O 1
ATOM 1444 N N . PRO A 1 189 ? -3.043 -8.136 -11.557 1.00 84.12 189 PRO A N 1
ATOM 1445 C CA . PRO A 1 189 ? -3.952 -8.892 -12.408 1.00 84.12 189 PRO A CA 1
ATOM 1446 C C . PRO A 1 189 ? -5.389 -8.359 -12.339 1.00 84.12 189 PRO A C 1
ATOM 1448 O O . PRO A 1 189 ? -5.849 -7.869 -11.301 1.00 84.12 189 PRO A O 1
ATOM 1451 N N . ALA A 1 190 ? -6.121 -8.482 -13.447 1.00 77.19 190 ALA A N 1
ATOM 1452 C CA . ALA A 1 190 ? -7.573 -8.371 -13.389 1.00 77.19 190 ALA A CA 1
ATOM 1453 C C . ALA A 1 190 ? -8.123 -9.546 -12.564 1.00 77.19 190 ALA A C 1
ATOM 1455 O O . ALA A 1 190 ? -7.577 -10.646 -12.675 1.00 77.19 190 ALA A O 1
ATOM 1456 N N . PRO A 1 191 ? -9.181 -9.353 -11.758 1.00 68.81 191 PRO A N 1
ATOM 1457 C CA . PRO A 1 191 ? -9.841 -10.485 -11.127 1.00 68.81 191 PRO A CA 1
ATOM 1458 C C . PRO A 1 191 ? -10.346 -11.441 -12.200 1.00 68.81 191 PRO A C 1
ATOM 1460 O O . PRO A 1 191 ? -10.848 -10.991 -13.236 1.00 68.81 191 PRO A O 1
ATOM 1463 N N . GLU A 1 192 ? -10.226 -12.740 -11.947 1.00 63.25 192 GLU A N 1
ATOM 1464 C CA . GLU A 1 192 ? -10.832 -13.754 -12.803 1.00 63.25 192 GLU A CA 1
ATOM 1465 C C . GLU A 1 192 ? -12.335 -13.471 -12.902 1.00 63.25 192 GLU A C 1
ATOM 1467 O O . GLU A 1 192 ? -13.039 -13.370 -11.893 1.00 63.25 192 GLU A O 1
ATOM 1472 N N . GLN A 1 193 ? -12.824 -13.260 -14.126 1.00 59.00 193 GLN A N 1
ATOM 1473 C CA . GLN A 1 193 ? -14.261 -13.231 -14.361 1.00 59.00 193 GLN A CA 1
ATOM 1474 C C . GLN A 1 193 ? -14.766 -14.656 -14.127 1.00 59.00 193 GLN A C 1
ATOM 1476 O O . GLN A 1 193 ? -14.147 -15.579 -14.661 1.00 59.00 193 GLN A O 1
ATOM 1481 N N . PRO A 1 194 ? -15.845 -14.863 -13.348 1.00 56.72 194 PRO A N 1
ATOM 1482 C CA . PRO A 1 194 ? -16.452 -16.182 -13.283 1.00 56.72 194 PRO A CA 1
ATOM 1483 C C . PRO A 1 194 ? -16.781 -16.598 -14.717 1.00 56.72 194 PRO A C 1
ATOM 1485 O O . PRO A 1 194 ? -17.420 -15.831 -15.446 1.00 56.72 194 PRO A O 1
ATOM 1488 N N . GLU A 1 195 ? -16.279 -17.763 -15.140 1.00 57.22 195 GLU A N 1
ATOM 1489 C CA . GLU A 1 195 ? -16.665 -18.339 -16.424 1.00 57.22 195 GLU A CA 1
ATOM 1490 C C . GLU A 1 195 ? -18.196 -18.343 -16.482 1.00 57.22 195 GLU A C 1
ATOM 1492 O O . GLU A 1 195 ? -18.831 -18.686 -15.476 1.00 57.22 195 GLU A O 1
ATOM 1497 N N . PRO A 1 196 ? -18.809 -17.910 -17.599 1.00 58.75 196 PRO A N 1
ATOM 1498 C CA . PRO A 1 196 ? -20.252 -17.988 -17.720 1.00 58.75 196 PRO A CA 1
ATOM 1499 C C . PRO A 1 196 ? -20.642 -19.443 -17.475 1.00 58.75 196 PRO A C 1
ATOM 1501 O O . PRO A 1 196 ? -20.159 -20.335 -18.178 1.00 58.75 196 PRO A O 1
ATOM 1504 N N . GLU A 1 197 ? -21.459 -19.680 -16.442 1.00 58.62 197 GLU A N 1
ATOM 1505 C CA . GLU A 1 197 ? -22.024 -21.002 -16.197 1.00 58.62 197 GLU A CA 1
ATOM 1506 C C . GLU A 1 197 ? -22.596 -21.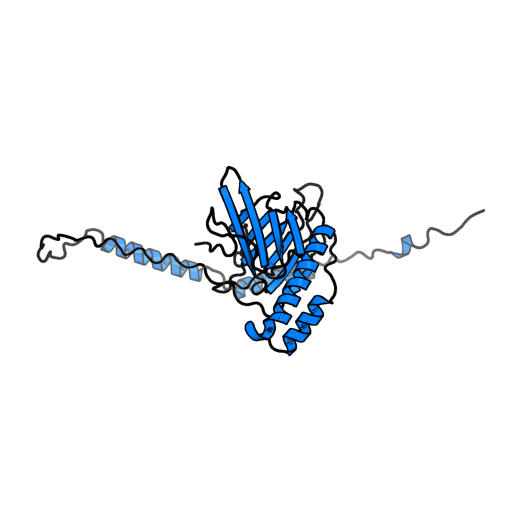501 -17.528 1.00 58.62 197 GLU A C 1
ATOM 1508 O O . GLU A 1 197 ? -23.264 -20.721 -18.220 1.00 58.62 197 GLU A O 1
ATOM 1513 N N . PRO A 1 198 ? -22.297 -22.747 -17.942 1.00 63.25 198 PRO A N 1
ATOM 1514 C CA . PRO A 1 198 ? -22.854 -23.277 -19.171 1.00 63.25 198 PRO A CA 1
ATOM 1515 C C . PRO A 1 198 ? -24.367 -23.128 -19.070 1.00 63.25 198 PRO A C 1
ATOM 1517 O O . PRO A 1 198 ? -24.969 -23.668 -18.138 1.00 63.25 198 PRO A O 1
ATOM 1520 N N . GLU A 1 199 ? -24.953 -22.344 -19.984 1.00 57.88 199 GLU A N 1
ATOM 1521 C CA . GLU A 1 199 ? -26.394 -22.127 -19.997 1.00 57.88 199 GLU A CA 1
ATOM 1522 C C . GLU A 1 199 ? -27.064 -23.499 -19.880 1.00 57.88 199 GLU A C 1
ATOM 1524 O O . GLU A 1 199 ? -26.673 -24.425 -20.609 1.00 57.88 199 GLU A O 1
ATOM 1529 N N . PRO A 1 200 ? -28.014 -23.683 -18.943 1.00 57.25 200 PRO A N 1
ATOM 1530 C CA . PRO A 1 200 ? -28.742 -24.930 -18.869 1.00 57.25 200 PRO A CA 1
ATOM 1531 C C . PRO A 1 200 ? -29.319 -25.161 -20.256 1.00 57.25 200 PRO A C 1
ATOM 1533 O O . PRO A 1 200 ? -30.058 -24.323 -20.773 1.00 57.25 200 PRO A O 1
ATOM 1536 N N . VAL A 1 201 ? -28.919 -26.271 -20.877 1.00 52.91 201 VAL A N 1
ATOM 1537 C CA . VAL A 1 201 ? -29.447 -26.699 -22.166 1.00 52.91 201 VAL A CA 1
ATOM 1538 C C . VAL A 1 201 ? -30.933 -26.935 -21.940 1.00 52.91 201 VAL A C 1
ATOM 1540 O O . VAL A 1 201 ? -31.350 -28.017 -21.528 1.00 52.91 201 VAL A O 1
ATOM 1543 N N . HIS A 1 202 ? -31.737 -25.895 -22.140 1.00 51.88 202 HIS A N 1
ATOM 1544 C CA . HIS A 1 202 ? -33.168 -26.031 -22.259 1.00 51.88 202 HIS A CA 1
ATOM 1545 C C . HIS A 1 202 ? -33.372 -26.878 -23.510 1.00 51.88 202 HIS A C 1
ATOM 1547 O O . HIS A 1 202 ? -33.187 -26.424 -24.638 1.00 51.88 202 HIS A O 1
ATOM 1553 N N . GLN A 1 203 ? -33.662 -28.163 -23.296 1.00 45.91 203 GLN A N 1
ATOM 1554 C CA . GLN A 1 203 ? -34.266 -29.008 -24.312 1.00 45.91 203 GLN A CA 1
ATOM 1555 C C . GLN A 1 203 ? -35.638 -28.406 -24.604 1.00 45.91 203 GLN A C 1
ATOM 1557 O O . GLN A 1 203 ? -36.637 -28.739 -23.971 1.00 45.91 203 GLN A O 1
ATOM 1562 N N . ASP A 1 204 ? -35.647 -27.446 -25.519 1.00 43.66 204 ASP A N 1
ATOM 1563 C CA . ASP A 1 204 ? -36.855 -26.911 -26.105 1.00 43.66 204 ASP A CA 1
ATOM 1564 C C . ASP A 1 204 ? -37.475 -28.007 -26.977 1.00 43.66 204 ASP A C 1
ATOM 1566 O O . ASP A 1 204 ? -37.170 -28.150 -28.165 1.00 43.66 204 ASP A O 1
ATOM 1570 N N . ASP A 1 205 ? -38.383 -28.776 -26.379 1.00 47.34 205 ASP A N 1
ATOM 1571 C CA . ASP A 1 205 ? -39.437 -29.481 -27.103 1.00 47.34 205 ASP A CA 1
ATOM 1572 C C . ASP A 1 205 ? -40.339 -28.427 -27.768 1.00 47.34 205 ASP A C 1
ATOM 1574 O O . ASP A 1 205 ? -41.412 -28.064 -27.282 1.00 47.34 205 ASP A O 1
ATOM 1578 N N . THR A 1 206 ? -39.884 -27.882 -28.896 1.00 47.81 206 THR A N 1
ATOM 1579 C CA . THR A 1 206 ? -40.711 -27.023 -29.744 1.00 47.81 206 THR A CA 1
ATOM 1580 C C . THR A 1 206 ? -41.662 -27.883 -30.578 1.00 47.81 206 THR A C 1
ATOM 1582 O O . THR A 1 206 ? -41.215 -28.689 -31.398 1.00 47.81 206 THR A O 1
ATOM 1585 N N . PRO A 1 207 ? -42.993 -27.701 -30.475 1.00 47.47 207 PRO A N 1
ATOM 1586 C CA . PRO A 1 207 ? -43.888 -28.178 -31.511 1.00 47.47 207 PRO A CA 1
ATOM 1587 C C . PRO A 1 207 ? -43.754 -27.262 -32.733 1.00 47.47 207 PRO A C 1
ATOM 1589 O O . PRO A 1 207 ? -43.937 -26.044 -32.656 1.00 47.47 207 PRO A O 1
ATOM 1592 N N . VAL A 1 208 ? -43.452 -27.877 -33.876 1.00 52.34 208 VAL A N 1
ATOM 1593 C CA . VAL A 1 208 ? -43.401 -27.262 -35.208 1.00 52.34 208 VAL A CA 1
ATOM 1594 C C . VAL A 1 208 ? -44.656 -26.415 -35.444 1.00 52.34 208 VAL A C 1
ATOM 1596 O O . VAL A 1 208 ? -45.748 -26.939 -35.661 1.00 52.34 208 VAL A O 1
ATOM 1599 N N . SER A 1 209 ? -44.500 -25.092 -35.423 1.00 44.75 209 SER A N 1
ATOM 1600 C CA . SER A 1 209 ? -45.518 -24.148 -35.885 1.00 44.75 209 SER A CA 1
ATOM 1601 C C . SER A 1 209 ? -45.073 -23.561 -37.220 1.00 44.75 209 SER A C 1
ATOM 1603 O O . SER A 1 209 ? -43.997 -22.978 -37.322 1.00 44.75 209 SER A O 1
ATOM 1605 N N . GLY A 1 210 ? -45.900 -23.769 -38.247 1.00 49.53 210 GLY A N 1
ATOM 1606 C CA . GLY A 1 210 ? -45.666 -23.349 -39.629 1.00 49.53 210 GLY A CA 1
ATOM 1607 C C . GLY A 1 210 ? -45.564 -21.828 -39.840 1.00 49.53 210 GLY A C 1
ATOM 1608 O O . GLY A 1 210 ? -45.674 -21.044 -38.894 1.00 49.53 210 GLY A O 1
ATOM 1609 N N . PRO A 1 211 ? -45.364 -21.389 -41.097 1.00 48.94 211 PRO A N 1
ATOM 1610 C CA . PRO A 1 211 ? -44.995 -20.017 -41.421 1.00 48.94 211 PRO A CA 1
ATOM 1611 C C . PRO A 1 211 ? -46.159 -19.072 -41.110 1.00 48.94 211 PRO A C 1
ATOM 1613 O O . PRO A 1 211 ? -47.167 -19.043 -41.818 1.00 48.94 211 PRO A O 1
ATOM 1616 N N . ARG A 1 212 ? -46.037 -18.293 -40.032 1.00 44.56 212 ARG A N 1
ATOM 1617 C CA . ARG A 1 212 ? -46.979 -17.217 -39.720 1.00 44.56 212 ARG A CA 1
ATOM 1618 C C . ARG A 1 212 ? -46.595 -15.968 -40.502 1.00 44.56 212 ARG A C 1
ATOM 1620 O O . ARG A 1 212 ? -45.526 -15.397 -40.308 1.00 44.56 212 ARG A O 1
ATOM 1627 N N . ALA A 1 213 ? -47.508 -15.576 -41.383 1.00 46.53 213 ALA A N 1
ATOM 1628 C CA . ALA A 1 213 ? -47.533 -14.300 -42.072 1.00 46.53 213 ALA A CA 1
ATOM 1629 C C . ALA A 1 213 ? -47.302 -13.130 -41.101 1.00 46.53 213 ALA A C 1
ATOM 1631 O O . ALA A 1 213 ? -47.804 -13.140 -39.974 1.00 46.53 213 ALA A O 1
ATOM 1632 N N . HIS A 1 214 ? -46.564 -12.120 -41.567 1.00 49.97 214 HIS A N 1
ATOM 1633 C CA . HIS A 1 214 ? -46.428 -10.822 -40.915 1.00 49.97 214 HIS A CA 1
ATOM 1634 C C . HIS A 1 214 ? -47.811 -10.187 -40.734 1.00 49.97 214 HIS A C 1
ATOM 1636 O O . HIS A 1 214 ? -48.328 -9.528 -41.632 1.00 49.97 214 HIS A O 1
ATOM 1642 N N . ALA A 1 215 ? -48.416 -10.404 -39.569 1.00 48.19 215 ALA A N 1
ATOM 1643 C CA . ALA A 1 215 ? -49.541 -9.611 -39.121 1.00 48.19 215 ALA A CA 1
ATOM 1644 C C . ALA A 1 215 ? -48.997 -8.283 -38.592 1.00 48.19 215 ALA A C 1
ATOM 1646 O O . ALA A 1 215 ? -48.171 -8.243 -37.676 1.00 48.19 215 ALA A O 1
ATOM 1647 N N . ASP A 1 216 ? -49.450 -7.224 -39.246 1.00 55.44 216 ASP A N 1
ATOM 1648 C CA . ASP A 1 216 ? -49.251 -5.824 -38.920 1.00 55.44 216 ASP A CA 1
ATOM 1649 C C . ASP A 1 216 ? -49.449 -5.587 -37.416 1.00 55.44 216 ASP A C 1
ATOM 1651 O O . ASP A 1 216 ? -50.526 -5.842 -36.871 1.00 55.44 216 ASP A O 1
ATOM 1655 N N . ARG A 1 217 ? -48.388 -5.166 -36.717 1.00 53.75 217 ARG A N 1
ATOM 1656 C CA . ARG A 1 217 ? -48.453 -4.837 -35.289 1.00 53.75 217 ARG A CA 1
ATOM 1657 C C . ARG A 1 217 ? -48.892 -3.371 -35.197 1.00 53.75 217 ARG A C 1
ATOM 1659 O O . ARG A 1 217 ? -48.089 -2.503 -35.552 1.00 53.75 217 ARG A O 1
ATOM 1666 N N . PRO A 1 218 ? -50.122 -3.072 -34.740 1.00 53.66 218 PRO A N 1
ATOM 1667 C CA . PRO A 1 218 ? -50.586 -1.696 -34.644 1.00 53.66 218 PRO A CA 1
ATOM 1668 C C . PRO A 1 218 ? -49.660 -0.934 -33.691 1.00 53.66 218 PRO A C 1
ATOM 1670 O O . PRO A 1 218 ? -49.436 -1.382 -32.566 1.00 53.66 218 PRO A O 1
ATOM 1673 N N . GLY A 1 219 ? -49.091 0.179 -34.155 1.00 62.38 219 GLY A N 1
ATOM 1674 C CA . GLY A 1 219 ? -48.180 1.019 -33.367 1.00 62.38 219 GLY A CA 1
ATOM 1675 C C . GLY A 1 219 ? -46.737 1.085 -33.872 1.00 62.38 219 GLY A C 1
ATOM 1676 O O . GLY A 1 219 ? -45.983 1.916 -33.381 1.00 62.38 219 GLY A O 1
ATOM 1677 N N . ARG A 1 220 ? -46.352 0.301 -34.889 1.00 65.81 220 ARG A N 1
ATOM 1678 C CA . ARG A 1 220 ? -44.990 0.358 -35.458 1.00 65.81 220 ARG A CA 1
ATOM 1679 C C . ARG A 1 220 ? -44.639 1.731 -36.045 1.00 65.81 220 ARG A C 1
ATOM 1681 O O . ARG A 1 220 ? -43.513 2.187 -35.890 1.00 65.81 220 ARG A O 1
ATOM 1688 N N . GLU A 1 221 ? -45.611 2.399 -36.662 1.00 70.00 221 GLU A N 1
ATOM 1689 C CA . GLU A 1 221 ? -45.452 3.776 -37.153 1.00 70.00 221 GLU A CA 1
ATOM 1690 C C . GLU A 1 221 ? -45.326 4.785 -36.004 1.00 70.00 221 GLU A C 1
ATOM 1692 O O . GLU A 1 221 ? -44.526 5.713 -36.081 1.00 70.00 221 GLU A O 1
ATOM 1697 N N . ALA A 1 222 ? -46.051 4.576 -34.900 1.00 73.25 222 ALA A N 1
ATOM 1698 C CA . ALA A 1 222 ? -45.950 5.432 -33.718 1.00 73.25 222 ALA A CA 1
ATOM 1699 C C . ALA A 1 222 ? -44.595 5.273 -33.010 1.00 73.25 222 ALA A C 1
ATOM 1701 O O . ALA A 1 222 ? -44.028 6.254 -32.530 1.00 73.25 222 ALA A O 1
ATOM 1702 N N . ASP A 1 223 ? -44.053 4.055 -32.976 1.00 74.31 223 ASP A N 1
ATOM 1703 C CA . ASP A 1 223 ? -42.724 3.791 -32.426 1.00 74.31 223 ASP A CA 1
ATOM 1704 C C . ASP A 1 223 ? -41.610 4.335 -33.335 1.00 74.31 223 ASP A C 1
ATOM 1706 O O . ASP A 1 223 ? -40.618 4.855 -32.827 1.00 74.31 223 ASP A O 1
ATOM 1710 N N . ALA A 1 224 ? -41.792 4.299 -34.661 1.00 77.50 224 ALA A N 1
ATOM 1711 C CA . ALA A 1 224 ? -40.871 4.926 -35.610 1.00 77.50 224 ALA A CA 1
ATOM 1712 C C . ALA A 1 224 ? -40.839 6.456 -35.451 1.00 77.50 224 ALA A C 1
ATOM 1714 O O . ALA A 1 224 ? -39.760 7.037 -35.356 1.00 77.50 224 ALA A O 1
ATOM 1715 N N . LEU A 1 225 ? -42.005 7.098 -35.315 1.00 80.50 225 LEU A N 1
ATOM 1716 C CA . LEU A 1 225 ? -42.094 8.542 -35.067 1.00 80.50 225 LEU A CA 1
ATOM 1717 C C . LEU A 1 225 ? -41.449 8.938 -33.732 1.00 80.50 225 LEU A C 1
ATOM 1719 O O . LEU A 1 225 ? -40.714 9.922 -33.673 1.00 80.50 225 LEU A O 1
ATOM 1723 N N . ARG A 1 226 ? -41.652 8.143 -32.672 1.00 78.19 226 ARG A N 1
ATOM 1724 C CA . ARG A 1 226 ? -41.022 8.388 -31.365 1.00 78.19 226 ARG A CA 1
ATOM 1725 C C . ARG A 1 226 ? -39.496 8.234 -31.423 1.00 78.19 226 ARG A C 1
ATOM 1727 O O . ARG A 1 226 ? -38.783 8.970 -30.746 1.00 78.19 226 ARG A O 1
ATOM 1734 N N . ALA A 1 227 ? -38.992 7.301 -32.233 1.00 79.81 227 ALA A N 1
ATOM 1735 C CA . ALA A 1 227 ? -37.558 7.112 -32.437 1.00 79.81 227 ALA A CA 1
ATOM 1736 C C . ALA A 1 227 ? -36.918 8.273 -33.222 1.00 79.81 227 ALA A C 1
ATOM 1738 O O . ALA A 1 227 ? -35.820 8.715 -32.881 1.00 79.81 227 ALA A O 1
ATOM 1739 N N . GLU A 1 228 ? -37.606 8.806 -34.234 1.00 83.81 228 GLU A N 1
ATOM 1740 C CA . GLU A 1 228 ? -37.134 9.977 -34.984 1.00 83.81 228 GLU A CA 1
ATOM 1741 C C . GLU A 1 228 ? -37.117 11.248 -34.126 1.00 83.81 228 GLU A C 1
ATOM 1743 O O . GLU A 1 228 ? -36.158 12.022 -34.179 1.00 83.81 228 GLU A O 1
ATOM 1748 N N . GLU A 1 229 ? -38.142 11.445 -33.294 1.00 83.12 229 GLU A N 1
ATOM 1749 C CA . GLU A 1 229 ? -38.222 12.581 -32.373 1.00 83.12 229 GLU A CA 1
ATOM 1750 C C . GLU A 1 229 ? -37.099 12.536 -31.322 1.00 83.12 229 GLU A C 1
ATOM 1752 O O . GLU A 1 229 ? -36.461 13.556 -31.051 1.00 83.12 229 GLU A O 1
ATOM 1757 N N . ALA A 1 230 ? -36.768 11.340 -30.819 1.00 79.56 230 ALA A N 1
ATOM 1758 C CA . ALA A 1 230 ? -35.639 11.136 -29.913 1.00 79.56 230 ALA A CA 1
ATOM 1759 C C . ALA A 1 230 ? -34.283 11.458 -30.573 1.00 79.56 230 ALA A C 1
ATOM 1761 O O . ALA A 1 230 ? -33.459 12.150 -29.973 1.00 79.56 230 ALA A O 1
ATOM 1762 N N . MET A 1 231 ? -34.057 11.032 -31.823 1.00 80.25 231 MET A N 1
ATOM 1763 C CA . MET A 1 231 ? -32.815 11.360 -32.540 1.00 80.25 231 MET A CA 1
ATOM 1764 C C . MET A 1 231 ? -32.662 12.862 -32.805 1.00 80.25 231 MET A C 1
ATOM 1766 O O . MET A 1 231 ? -31.550 13.389 -32.714 1.00 80.25 231 MET A O 1
ATOM 1770 N N . ARG A 1 232 ? -33.757 13.568 -33.117 1.00 81.31 232 ARG A N 1
ATOM 1771 C CA . ARG A 1 232 ? -33.714 15.023 -33.320 1.00 81.31 232 ARG A CA 1
ATOM 1772 C C . ARG A 1 232 ? -33.388 15.756 -32.014 1.00 81.31 232 ARG A C 1
ATOM 1774 O O . ARG A 1 232 ? -32.542 16.646 -32.022 1.00 81.31 232 ARG A O 1
ATOM 1781 N N . ALA A 1 233 ? -33.966 15.323 -30.893 1.00 76.69 233 ALA A N 1
ATOM 1782 C CA . ALA A 1 233 ? -33.673 15.890 -29.576 1.00 76.69 233 ALA A CA 1
ATOM 1783 C C . ALA A 1 233 ? -32.198 15.713 -29.158 1.00 76.69 233 ALA A C 1
ATOM 1785 O O . ALA A 1 233 ? -31.610 16.622 -28.566 1.00 76.69 233 ALA A O 1
ATOM 1786 N N . GLU A 1 234 ? -31.560 14.587 -29.500 1.00 78.50 234 GLU A N 1
ATOM 1787 C CA . GLU A 1 234 ? -30.122 14.399 -29.254 1.00 78.50 234 GLU A CA 1
ATOM 1788 C C . GLU A 1 234 ? -29.246 15.332 -30.106 1.00 78.50 234 GLU A C 1
ATOM 1790 O O . GLU A 1 234 ? -28.243 15.858 -29.613 1.00 78.50 234 GLU A O 1
ATOM 1795 N N . GLN A 1 235 ? -29.609 15.567 -31.371 1.00 77.12 235 GLN A N 1
ATOM 1796 C CA . GLN A 1 235 ? -28.866 16.478 -32.253 1.00 77.12 235 GLN A CA 1
ATOM 1797 C C . GLN A 1 235 ? -28.980 17.941 -31.809 1.00 77.12 235 GLN A C 1
ATOM 1799 O O . GLN A 1 235 ? -27.973 18.658 -31.809 1.00 77.12 235 GLN A O 1
ATOM 1804 N N . ASP A 1 236 ? -30.162 18.364 -31.361 1.00 72.44 236 ASP A N 1
ATOM 1805 C CA . ASP A 1 236 ? -30.372 19.705 -30.807 1.00 72.44 236 ASP A CA 1
ATOM 1806 C C . ASP A 1 236 ? -29.593 19.888 -29.497 1.00 72.44 236 ASP A C 1
ATOM 1808 O O . ASP A 1 236 ? -28.948 20.917 -29.299 1.00 72.44 236 ASP A O 1
ATOM 1812 N N . SER A 1 237 ? -29.550 18.857 -28.644 1.00 67.38 237 SER A N 1
ATOM 1813 C CA . SER A 1 237 ? -28.775 18.881 -27.394 1.00 67.38 237 SER A CA 1
ATOM 1814 C C . SER A 1 237 ? -27.272 19.037 -27.648 1.00 67.38 237 SER A C 1
ATOM 1816 O O . SER A 1 237 ? -26.610 19.822 -26.972 1.00 67.38 237 SER A O 1
ATOM 1818 N N . ARG A 1 238 ? -26.730 18.348 -28.664 1.00 64.88 238 ARG A N 1
ATOM 1819 C CA . ARG A 1 238 ? -25.318 18.488 -29.069 1.00 64.88 238 ARG A CA 1
ATOM 1820 C C . ARG A 1 238 ? -25.003 19.851 -29.682 1.00 64.88 238 ARG A C 1
ATOM 1822 O O . ARG A 1 238 ? -23.880 20.321 -29.551 1.00 64.88 238 ARG A O 1
ATOM 1829 N N . SER A 1 239 ? -25.977 20.479 -30.337 1.00 65.56 239 SER A N 1
ATOM 1830 C CA . SER A 1 239 ? -25.810 21.796 -30.965 1.00 65.56 239 SER A CA 1
ATOM 1831 C C . SER A 1 239 ? -25.990 22.954 -29.973 1.00 65.56 239 SER A C 1
ATOM 1833 O O . SER A 1 239 ? -25.494 24.053 -30.214 1.00 65.56 239 SER A O 1
ATOM 1835 N N . ALA A 1 240 ? -26.689 22.717 -28.857 1.00 64.06 240 ALA A N 1
ATOM 1836 C CA . ALA A 1 240 ? -26.946 23.700 -27.806 1.00 64.06 240 ALA A CA 1
ATOM 1837 C C . ALA A 1 240 ? -25.823 23.803 -26.757 1.00 64.06 240 ALA A C 1
ATOM 1839 O O . ALA A 1 240 ? -25.820 24.751 -25.967 1.00 64.06 240 ALA A O 1
ATOM 1840 N N . GLU A 1 241 ? -24.860 22.872 -26.725 1.00 61.06 241 GLU A N 1
ATOM 1841 C CA . GLU A 1 241 ? -23.688 23.029 -25.868 1.00 61.06 241 GLU A CA 1
ATOM 1842 C C . GLU A 1 241 ? -22.755 24.110 -26.440 1.00 61.06 241 GLU A C 1
ATOM 1844 O O . GLU A 1 241 ? -22.255 23.964 -27.556 1.00 61.06 241 GLU A O 1
ATOM 1849 N N . PRO A 1 242 ? -22.471 25.197 -25.696 1.00 65.69 242 PRO A N 1
ATOM 1850 C CA . PRO A 1 242 ? -21.494 26.177 -26.141 1.00 65.69 242 PRO A CA 1
ATOM 1851 C C . PRO A 1 242 ? -20.136 25.487 -26.251 1.00 65.69 242 PRO A C 1
ATOM 1853 O O . PRO A 1 242 ? -19.650 24.933 -25.255 1.00 65.69 242 PRO A O 1
ATOM 1856 N N . ASP A 1 243 ? -19.567 25.532 -27.459 1.00 74.25 243 ASP A N 1
ATOM 1857 C CA . ASP A 1 243 ? -18.284 24.926 -27.808 1.00 74.25 243 ASP A CA 1
ATOM 1858 C C . ASP A 1 243 ? -17.203 25.294 -26.777 1.00 74.25 243 ASP A C 1
ATOM 1860 O O . ASP A 1 243 ? -17.213 26.373 -26.166 1.00 74.25 243 ASP A O 1
ATOM 1864 N N . LEU A 1 244 ? -16.253 24.382 -26.566 1.00 71.31 244 LEU A N 1
ATOM 1865 C CA . LEU A 1 244 ? -15.161 24.527 -25.603 1.00 71.31 244 LEU A CA 1
ATOM 1866 C C . LEU A 1 244 ? -14.396 25.843 -25.807 1.00 71.31 244 LEU A C 1
ATOM 1868 O O . LEU A 1 244 ? -13.975 26.463 -24.828 1.00 71.31 244 LEU A O 1
ATOM 1872 N N . ALA A 1 245 ? -14.297 26.321 -27.051 1.00 67.75 245 ALA A N 1
ATOM 1873 C CA . ALA A 1 245 ? -13.709 27.614 -27.381 1.00 67.75 245 ALA A CA 1
ATOM 1874 C C . ALA A 1 245 ? -14.483 28.804 -26.774 1.00 67.75 245 ALA A C 1
ATOM 1876 O O . ALA A 1 245 ? -13.873 29.724 -26.225 1.00 67.75 245 ALA A O 1
ATOM 1877 N N . SER A 1 246 ? -15.819 28.784 -26.792 1.00 74.12 246 SER A N 1
ATOM 1878 C CA . SER A 1 246 ? -16.659 29.833 -26.193 1.00 74.12 246 SER A CA 1
ATOM 1879 C C . SER A 1 246 ? -16.598 29.822 -24.663 1.00 74.12 246 SER A C 1
ATOM 1881 O O . SER A 1 246 ? -16.599 30.886 -24.031 1.00 74.12 246 SER A O 1
ATOM 1883 N N . ARG A 1 247 ? -16.486 28.631 -24.054 1.00 75.06 247 ARG A N 1
ATOM 1884 C CA . ARG A 1 247 ? -16.282 28.489 -22.601 1.00 75.06 247 ARG A CA 1
ATOM 1885 C C . ARG A 1 247 ? -14.905 29.015 -22.185 1.00 75.06 247 ARG A C 1
ATOM 1887 O O . ARG A 1 247 ? -14.814 29.769 -21.216 1.00 75.06 247 ARG A O 1
ATOM 1894 N N . ALA A 1 248 ? -13.860 28.700 -22.952 1.00 75.38 248 ALA A N 1
ATOM 1895 C CA . ALA A 1 248 ? -12.508 29.204 -22.719 1.00 75.38 248 ALA A CA 1
ATOM 1896 C C . ALA A 1 248 ? -12.426 30.734 -22.857 1.00 75.38 248 ALA A C 1
ATOM 1898 O O . ALA A 1 248 ? -11.847 31.395 -21.996 1.00 75.38 248 ALA A O 1
ATOM 1899 N N . ALA A 1 249 ? -13.067 31.312 -23.878 1.00 77.06 249 ALA A N 1
ATOM 1900 C CA . ALA A 1 249 ? -13.123 32.762 -24.068 1.00 77.06 249 ALA A CA 1
ATOM 1901 C C . ALA A 1 249 ? -13.853 33.478 -22.916 1.00 77.06 249 ALA A C 1
ATOM 1903 O O . ALA A 1 249 ? -13.375 34.494 -22.411 1.00 77.06 249 ALA A O 1
ATOM 1904 N N . SER A 1 250 ? -14.971 32.916 -22.444 1.00 80.25 250 SER A N 1
ATOM 1905 C CA . SER A 1 250 ? -15.723 33.465 -21.305 1.00 80.25 250 SER A CA 1
ATOM 1906 C C . SER A 1 250 ? -14.927 33.403 -19.997 1.00 80.25 250 SER A C 1
ATOM 1908 O O . SER A 1 250 ? -14.999 34.322 -19.179 1.00 80.25 250 SER A O 1
ATOM 1910 N N . LEU A 1 251 ? -14.141 32.339 -19.799 1.00 80.56 251 LEU A N 1
ATOM 1911 C CA . LEU A 1 251 ? -13.273 32.189 -18.632 1.00 80.56 251 LEU A CA 1
ATOM 1912 C C . LEU A 1 251 ? -12.093 33.170 -18.683 1.00 80.56 251 LEU A C 1
ATOM 1914 O O . LEU A 1 251 ? -11.817 33.840 -17.690 1.00 80.56 251 LEU A O 1
ATOM 1918 N N . ALA A 1 252 ? -11.456 33.323 -19.847 1.00 79.69 252 ALA A N 1
ATOM 1919 C CA . ALA A 1 252 ? -10.367 34.275 -20.054 1.00 79.69 252 ALA A CA 1
ATOM 1920 C C . ALA A 1 252 ? -10.810 35.728 -19.805 1.00 79.69 252 ALA A C 1
ATOM 1922 O O . ALA A 1 252 ? -10.109 36.470 -19.120 1.00 79.69 252 ALA A O 1
ATOM 1923 N N . ALA A 1 253 ? -12.001 36.116 -20.274 1.00 82.69 253 ALA A N 1
ATOM 1924 C CA . ALA A 1 253 ? -12.562 37.443 -20.013 1.00 82.69 253 ALA A CA 1
ATOM 1925 C C . ALA A 1 253 ? -12.811 37.690 -18.513 1.00 82.69 253 ALA A C 1
ATOM 1927 O O . ALA A 1 253 ? -12.549 38.778 -18.003 1.00 82.69 253 ALA A O 1
ATOM 1928 N N . ARG A 1 254 ? -13.269 36.667 -17.780 1.00 77.56 254 ARG A N 1
ATOM 1929 C CA . ARG A 1 254 ? -13.526 36.773 -16.337 1.00 77.56 254 ARG A CA 1
ATOM 1930 C C . ARG A 1 254 ? -12.229 36.877 -15.527 1.00 77.56 254 ARG A C 1
ATOM 1932 O O . ARG A 1 254 ? -12.173 37.651 -14.577 1.00 77.56 254 ARG A O 1
ATOM 1939 N N . VAL A 1 255 ? -11.186 36.149 -15.931 1.00 80.25 255 VAL A N 1
ATOM 1940 C CA . VAL A 1 255 ? -9.842 36.256 -15.337 1.00 80.25 255 VAL A CA 1
ATOM 1941 C C . VAL A 1 255 ? -9.236 37.632 -15.611 1.00 80.25 255 VAL A C 1
ATOM 1943 O O . VAL A 1 255 ? -8.692 38.240 -14.696 1.00 80.25 255 VAL A O 1
ATOM 1946 N N . ALA A 1 256 ? -9.378 38.157 -16.831 1.00 78.81 256 ALA A N 1
ATOM 1947 C CA . ALA A 1 256 ? -8.891 39.491 -17.170 1.00 78.81 256 ALA A CA 1
ATOM 1948 C C . ALA A 1 256 ? -9.547 40.584 -16.309 1.00 78.81 256 ALA A C 1
ATOM 1950 O O . ALA A 1 256 ? -8.830 41.425 -15.774 1.00 78.81 256 ALA A O 1
ATOM 1951 N N . ASN A 1 257 ? -10.869 40.517 -16.091 1.00 75.19 257 ASN A N 1
ATOM 1952 C CA . ASN A 1 257 ? -11.570 41.454 -15.204 1.00 75.19 257 ASN A CA 1
ATOM 1953 C C . ASN A 1 257 ? -11.057 41.396 -13.758 1.00 75.19 257 ASN A C 1
ATOM 1955 O O . ASN A 1 257 ? -10.835 42.438 -13.146 1.00 75.19 257 ASN A O 1
ATOM 1959 N N . LEU A 1 258 ? -10.813 40.190 -13.233 1.00 76.75 258 LEU A N 1
ATOM 1960 C CA . LEU A 1 258 ? -10.305 40.006 -11.871 1.00 76.75 258 LEU A CA 1
ATOM 1961 C C . LEU A 1 258 ? -8.894 40.591 -11.691 1.00 76.75 258 LEU A C 1
ATOM 1963 O O . LEU A 1 258 ? -8.549 41.076 -10.620 1.00 76.75 258 LEU A O 1
ATOM 1967 N N . VAL A 1 259 ? -8.075 40.539 -12.745 1.00 76.00 259 VAL A N 1
ATOM 1968 C CA . VAL A 1 259 ? -6.712 41.089 -12.743 1.00 76.00 259 VAL A CA 1
ATOM 1969 C C . VAL A 1 259 ? -6.722 42.612 -12.919 1.00 76.00 259 VAL A C 1
ATOM 1971 O O . VAL A 1 259 ? -5.847 43.287 -12.384 1.00 76.00 259 VAL A O 1
ATOM 1974 N N . SER A 1 260 ? -7.710 43.168 -13.627 1.00 70.62 260 SER A N 1
ATOM 1975 C CA . SER A 1 260 ? -7.866 44.621 -13.776 1.00 70.62 260 SER A CA 1
ATOM 1976 C C . SER A 1 260 ? -8.527 45.309 -12.578 1.00 70.62 260 SER A C 1
ATOM 1978 O O . SER A 1 260 ? -8.309 46.499 -12.388 1.00 70.62 260 SER A O 1
ATOM 1980 N N . GLU A 1 261 ? -9.284 44.587 -11.745 1.00 61.69 261 GLU A N 1
ATOM 1981 C CA . GLU A 1 261 ? -9.852 45.090 -10.478 1.00 61.69 261 GLU A CA 1
ATOM 1982 C C . GLU A 1 261 ? -8.858 44.987 -9.299 1.00 61.69 261 GLU A C 1
ATOM 1984 O O . GLU A 1 261 ? -9.234 44.717 -8.157 1.00 61.69 261 GLU A O 1
ATOM 1989 N N . ALA A 1 262 ? -7.566 45.214 -9.551 1.00 53.28 262 ALA A N 1
ATOM 1990 C CA . ALA A 1 262 ? -6.617 45.458 -8.471 1.00 53.28 262 ALA A CA 1
ATOM 1991 C C . ALA A 1 262 ? -6.952 46.814 -7.811 1.00 53.28 262 ALA A C 1
ATOM 1993 O O . ALA A 1 262 ? -7.109 47.807 -8.525 1.00 53.28 262 ALA A O 1
ATOM 1994 N N . PRO A 1 263 ? -7.081 46.891 -6.474 1.00 55.69 263 PRO A N 1
ATOM 1995 C CA . PRO A 1 263 ? -7.439 48.132 -5.804 1.00 55.69 263 PRO A CA 1
ATOM 1996 C C . PRO A 1 263 ? -6.310 49.155 -5.944 1.00 55.69 263 PRO A C 1
ATOM 1998 O O . PRO A 1 263 ? -5.226 49.002 -5.376 1.00 55.69 263 PRO A O 1
ATOM 2001 N N . ASP A 1 264 ? -6.595 50.221 -6.685 1.00 56.31 264 ASP A N 1
ATOM 2002 C CA . ASP A 1 264 ? -5.863 51.475 -6.595 1.00 56.31 264 ASP A CA 1
ATOM 2003 C C . ASP A 1 264 ? -5.971 52.008 -5.158 1.00 56.31 264 ASP A C 1
ATOM 2005 O O . ASP A 1 264 ? -7.060 52.294 -4.658 1.00 56.31 264 ASP A O 1
ATOM 2009 N N . GLY A 1 265 ? -4.821 52.175 -4.505 1.00 57.06 265 GLY A N 1
ATOM 2010 C CA . GLY A 1 265 ? -4.690 52.985 -3.294 1.00 57.06 265 GLY A CA 1
ATOM 2011 C C . GLY A 1 265 ? -4.532 52.198 -1.996 1.00 57.06 265 GLY A C 1
ATOM 2012 O O . GLY A 1 265 ? -5.500 51.824 -1.341 1.00 57.06 265 GLY A O 1
ATOM 2013 N N . GLY A 1 266 ? -3.284 52.056 -1.548 1.00 46.91 266 GLY A N 1
ATOM 2014 C CA . GLY A 1 266 ? -3.000 51.578 -0.198 1.00 46.91 266 GLY A CA 1
ATOM 2015 C C . GLY A 1 266 ? -1.520 51.372 0.082 1.00 46.91 266 GLY A C 1
ATOM 2016 O O . GLY A 1 266 ? -1.100 50.255 0.355 1.00 46.91 266 GLY A O 1
ATOM 2017 N N . GLN A 1 267 ? -0.715 52.438 0.023 1.00 49.84 267 GLN A N 1
ATOM 2018 C CA . GLN A 1 267 ? 0.619 52.438 0.630 1.00 49.84 267 GLN A CA 1
ATOM 2019 C C . GLN A 1 267 ? 0.489 52.160 2.138 1.00 49.84 267 GLN A C 1
ATOM 2021 O O . GLN A 1 267 ? 0.233 53.063 2.933 1.00 49.84 267 GLN A O 1
ATOM 2026 N N . THR A 1 268 ? 0.666 50.910 2.554 1.00 50.75 268 THR A N 1
ATOM 2027 C CA . THR A 1 268 ? 0.847 50.561 3.964 1.00 50.75 268 THR A CA 1
ATOM 2028 C C . THR A 1 268 ? 2.286 50.876 4.363 1.00 50.75 268 THR A C 1
ATOM 2030 O O . THR A 1 268 ? 3.211 50.116 4.077 1.00 50.75 268 THR A O 1
ATOM 2033 N N . ASN A 1 269 ? 2.465 52.034 5.003 1.00 50.62 269 ASN A N 1
ATOM 2034 C CA . ASN A 1 269 ? 3.700 52.478 5.647 1.00 50.62 269 ASN A CA 1
ATOM 2035 C C . ASN A 1 269 ? 4.115 51.507 6.770 1.00 50.62 269 ASN A C 1
ATOM 2037 O O . ASN A 1 269 ? 3.737 51.672 7.927 1.00 50.62 269 ASN A O 1
ATOM 2041 N N . LEU A 1 270 ? 4.927 50.506 6.425 1.00 51.38 270 LEU A N 1
ATOM 2042 C CA . LEU A 1 270 ? 5.588 49.583 7.363 1.00 51.38 270 LEU A CA 1
ATOM 2043 C C . LEU A 1 270 ? 6.718 50.244 8.179 1.00 51.38 270 LEU A C 1
ATOM 2045 O O . LEU A 1 270 ? 7.241 49.643 9.112 1.00 51.38 270 LEU A O 1
ATOM 2049 N N . SER A 1 271 ? 7.075 51.490 7.868 1.00 51.53 271 SER A N 1
ATOM 2050 C CA . SER A 1 271 ? 8.098 52.275 8.566 1.00 51.53 271 SER A CA 1
ATOM 2051 C C . SER A 1 271 ? 7.637 52.851 9.912 1.00 51.53 271 SER A C 1
ATOM 2053 O O . SER A 1 271 ? 8.476 53.239 10.712 1.00 51.53 271 SER A O 1
ATOM 2055 N N . ALA A 1 272 ? 6.333 52.865 10.217 1.00 53.97 272 ALA A N 1
ATOM 2056 C CA . ALA A 1 272 ? 5.820 53.407 11.482 1.00 53.97 272 ALA A CA 1
ATOM 2057 C C . ALA A 1 272 ? 5.938 52.443 12.683 1.00 53.97 272 ALA A C 1
ATOM 2059 O O . ALA A 1 272 ? 5.781 52.873 13.821 1.00 53.97 272 ALA A O 1
ATOM 2060 N N . TYR A 1 273 ? 6.216 51.155 12.451 1.00 51.91 273 TYR A N 1
ATOM 2061 C CA . TYR A 1 273 ? 6.280 50.134 13.509 1.00 51.91 273 TYR A CA 1
ATOM 2062 C C . TYR A 1 273 ? 7.703 49.773 13.963 1.00 51.91 273 TYR A C 1
ATOM 2064 O O . TYR A 1 273 ? 7.848 48.995 14.902 1.00 51.91 273 TYR A O 1
ATOM 2072 N N . LEU A 1 274 ? 8.748 50.321 13.329 1.00 55.28 274 LEU A N 1
ATOM 2073 C CA . LEU A 1 274 ? 10.139 49.920 13.592 1.00 55.28 274 LEU A CA 1
ATOM 2074 C C . LEU A 1 274 ? 10.956 50.906 14.450 1.00 55.28 274 LEU A C 1
ATOM 2076 O O . LEU A 1 274 ? 12.024 50.523 14.912 1.00 55.28 274 LEU A O 1
ATOM 2080 N N . ASP A 1 275 ? 10.445 52.106 14.753 1.00 51.94 275 ASP A N 1
ATOM 2081 C CA . ASP A 1 275 ? 11.179 53.136 15.524 1.00 51.94 275 ASP A CA 1
ATOM 2082 C C . ASP A 1 275 ? 10.711 53.292 16.995 1.00 51.94 275 ASP A C 1
ATOM 2084 O O . ASP A 1 275 ? 11.004 54.292 17.649 1.00 51.94 275 ASP A O 1
ATOM 2088 N N . GLY A 1 276 ? 9.966 52.322 17.543 1.00 51.09 276 GLY A N 1
ATOM 2089 C CA . GLY A 1 276 ? 9.237 52.486 18.812 1.00 51.09 276 GLY A CA 1
ATOM 2090 C C . GLY A 1 276 ? 9.866 51.952 20.108 1.00 51.09 276 GLY A C 1
ATOM 2091 O O . GLY A 1 276 ? 9.403 52.338 21.177 1.00 51.09 276 GLY A O 1
ATOM 2092 N N . GLU A 1 277 ? 10.886 51.090 20.082 1.00 53.94 277 GLU A N 1
ATOM 2093 C CA . GLU A 1 277 ? 11.364 50.429 21.312 1.00 53.94 277 GLU A CA 1
ATOM 2094 C C . GLU A 1 277 ? 12.889 50.315 21.377 1.00 53.94 277 GLU A C 1
ATOM 2096 O O . GLU A 1 277 ? 13.424 49.246 21.152 1.00 53.94 277 GLU A O 1
ATOM 2101 N N . TYR A 1 278 ? 13.599 51.399 21.709 1.00 55.09 278 TYR A N 1
ATOM 2102 C CA . TYR A 1 278 ? 14.867 51.357 22.465 1.00 55.09 278 TYR A CA 1
ATOM 2103 C C . TYR A 1 278 ? 15.219 52.775 22.949 1.00 55.09 278 TYR A C 1
ATOM 2105 O O . TYR A 1 278 ? 15.866 53.547 22.246 1.00 55.09 278 TYR A O 1
ATOM 2113 N N . GLY A 1 279 ? 14.819 53.136 24.174 1.00 46.34 279 GLY A N 1
ATOM 2114 C CA . GLY A 1 279 ? 15.317 54.363 24.801 1.00 46.34 279 GLY A CA 1
ATOM 2115 C C . GLY A 1 279 ? 14.678 54.733 26.139 1.00 46.34 279 GLY A C 1
ATOM 2116 O O . GLY A 1 279 ? 13.549 55.204 26.167 1.00 46.34 279 GLY A O 1
ATOM 2117 N N . SER A 1 280 ? 15.485 54.655 27.208 1.00 48.84 280 SER A N 1
ATOM 2118 C CA . SER A 1 280 ? 15.264 55.171 28.577 1.00 48.84 280 SER A CA 1
ATOM 2119 C C . SER A 1 280 ? 14.511 54.224 29.532 1.00 48.84 280 SER A C 1
ATOM 2121 O O . SER A 1 280 ? 13.348 53.920 29.328 1.00 48.84 280 SER A O 1
ATOM 2123 N N . GLY A 1 281 ? 15.071 53.718 30.631 1.00 53.38 281 GLY A N 1
ATOM 2124 C CA . GLY A 1 281 ? 16.377 53.914 31.248 1.00 53.38 281 GLY A CA 1
ATOM 2125 C C . GLY A 1 281 ? 16.352 53.394 32.692 1.00 53.38 281 GLY A C 1
ATOM 2126 O O . GLY A 1 281 ? 15.363 53.592 33.398 1.00 53.38 281 GLY A O 1
ATOM 2127 N N . ARG A 1 282 ? 17.434 52.741 33.121 1.00 45.53 282 ARG A N 1
ATOM 2128 C CA . ARG A 1 282 ? 18.166 52.994 34.374 1.00 45.53 282 ARG A CA 1
ATOM 2129 C C . ARG A 1 282 ? 19.410 52.121 34.440 1.00 45.53 282 ARG A C 1
ATOM 2131 O O . ARG A 1 282 ? 19.298 50.929 34.093 1.00 45.53 282 ARG A O 1
#

Secondary structure (DSSP, 8-state):
----SSBPPTT----SPPTTPPEEEEEE-EEEEEETTSSS--EEEEE-TT-EEEEESSEEEEEEEETTEEEEEEEETTSEEEEEEEPPP--TTS-PPPPEEEEEE--GGG--EEEEEEBTTB-SHHHHHHHHHHHHHHHHHHHHHTTTTTT--HHHHHHHHHHHHSPPP---TTS--EEEE-SSPPPPPPPPPPPPPPPP-----------------TTHHHHHHHHHHHHHHHHHHHHHSPPHHHHHHHHHHHHHHHHH---S-----GGGGSSSS-----

Foldseek 3Di:
DDFDFWKDDKPDDPDDDDVPKAWPDKFFWKKFKWKPPDPDTDTPDIDHRRWIWTDTLFWIKIWDADPNIIIIGIDTLQFFFKWWWAAWAPDPPDDTGWIKIWRWGQEPPRITMIMITTDGCSRASVSVQVVSLVSQLSSLVSCLVCVVVLVPDPVLNVVSVCSNVDDTFDDHHPDRIDMDGRPSHDYRDGPDDPDPDDPPPPPPPDDDDDDDDPDDDPCPVVVVVVVVVVVVVVVVVVVPPDDPVVVVVVVVVVVVVVVVPDDDDDDPPPVVPPPPDDDDDD

Nearest PDB structures (foldseek):
  1zvr-assembly1_A  TM=6.803E-01  e=3.680E-03  Homo sapiens
  6l30-assembly1_A  TM=5.605E-01  e=1.240E-02  Homo sapiens
  7ovp-assembly1_B  TM=5.632E-01  e=3.169E-02  Pyrococcus horikoshii OT3
  5fjl-assembly1_A  TM=2.920E-01  e=1.146E+00  Raptor siadenovirus A
  5fld-assembly1_A  TM=3.112E-01  e=2.104E+00  Raptor siadenovirus A

Sequence (282 aa):
MYHQHFLSATGSDLGPLDSGERVLWRGRCAVAEYAFDEASSLPRWTLPEETDVIVTDRRVRFVHVADGTQSSGELFWLWPQHLRVQPGNRETGRNATVTQIQLVCVGPAGTYPALIFAGGDLATVGDADRLANLLRKTIAHFRVENADLIGVPAPQVRMLSRLAIGPEFSNFQGGTGQTVTVLGSVPVPAPEQPEPEPEPVHQDDTPVSGPRAHADRPGREADALRAEEAMRAEQDSRSAEPDLASRAASLAARVANLVSEAPDGGQTNLSAYLDGEYGSGR